Protein AF-A0A9W4WQG2-F1 (afdb_monomer)

Organism: NCBI:txid1117311

Radius of gyration: 18.36 Å; Cα contacts (8 Å, |Δi|>4): 289; chains: 1; bounding box: 48×36×51 Å

Structure (mmCIF, N/CA/C/O backbone):
data_AF-A0A9W4WQG2-F1
#
_entry.id   AF-A0A9W4WQG2-F1
#
loop_
_atom_site.group_PDB
_atom_site.id
_atom_site.type_symbol
_atom_site.label_atom_id
_atom_site.label_alt_id
_atom_site.label_comp_id
_atom_site.label_asym_id
_atom_site.label_entity_id
_atom_site.label_seq_id
_atom_site.pdbx_PDB_ins_code
_atom_site.Cartn_x
_atom_site.Cartn_y
_atom_site.Cartn_z
_atom_site.occupancy
_atom_site.B_iso_or_equiv
_atom_site.auth_seq_id
_atom_site.auth_comp_id
_atom_site.auth_asym_id
_atom_site.auth_atom_id
_atom_site.pdbx_PDB_model_num
ATOM 1 N N . MET A 1 1 ? -24.213 2.620 -3.023 1.00 49.69 1 MET A N 1
ATOM 2 C CA . MET A 1 1 ? -23.071 1.678 -3.024 1.00 49.69 1 MET A CA 1
ATOM 3 C C . MET A 1 1 ? -22.658 1.222 -1.622 1.00 49.69 1 MET A C 1
ATOM 5 O O . MET A 1 1 ? -22.306 0.060 -1.512 1.00 49.69 1 MET A O 1
ATOM 9 N N . ALA A 1 2 ? -22.778 2.039 -0.561 1.00 60.97 2 ALA A N 1
ATOM 10 C CA . ALA A 1 2 ? -22.406 1.649 0.814 1.00 60.97 2 ALA A CA 1
ATOM 11 C C . ALA A 1 2 ? -23.090 0.361 1.341 1.00 60.97 2 ALA A C 1
ATOM 13 O O . ALA A 1 2 ? -22.424 -0.505 1.888 1.00 60.97 2 ALA A O 1
ATOM 14 N N . ASN A 1 3 ? -24.384 0.159 1.057 1.00 73.31 3 ASN A N 1
ATOM 15 C CA . ASN A 1 3 ? -25.159 -0.945 1.647 1.00 73.31 3 ASN A CA 1
ATOM 16 C C . ASN A 1 3 ? -24.620 -2.361 1.324 1.00 73.31 3 ASN A C 1
ATOM 18 O O . ASN A 1 3 ? -24.571 -3.221 2.197 1.00 73.31 3 ASN A O 1
ATOM 22 N N . LEU A 1 4 ? -24.167 -2.618 0.088 1.00 82.00 4 LEU A N 1
ATOM 23 C CA . LEU A 1 4 ? -23.617 -3.935 -0.279 1.00 82.00 4 LEU A CA 1
ATOM 24 C C . LEU A 1 4 ? -22.239 -4.186 0.343 1.00 82.00 4 LEU A C 1
ATOM 26 O O . LEU A 1 4 ? -21.927 -5.322 0.700 1.00 82.00 4 LEU A O 1
ATOM 30 N N . TYR A 1 5 ? -21.427 -3.136 0.479 1.00 80.19 5 TYR A N 1
ATOM 31 C CA . TYR A 1 5 ? -20.120 -3.224 1.122 1.00 80.19 5 TYR A CA 1
ATOM 32 C C . TYR A 1 5 ? -20.277 -3.524 2.616 1.00 80.19 5 TYR A C 1
ATOM 34 O O . TYR A 1 5 ? -19.728 -4.515 3.096 1.00 80.19 5 TYR A O 1
ATOM 42 N N . ASP A 1 6 ? -21.121 -2.758 3.310 1.00 82.31 6 ASP A N 1
ATOM 43 C CA . ASP A 1 6 ? -21.396 -2.950 4.737 1.00 82.31 6 ASP A CA 1
ATOM 44 C C . ASP A 1 6 ? -21.995 -4.340 5.002 1.00 82.31 6 ASP A C 1
ATOM 46 O O . ASP A 1 6 ? -21.509 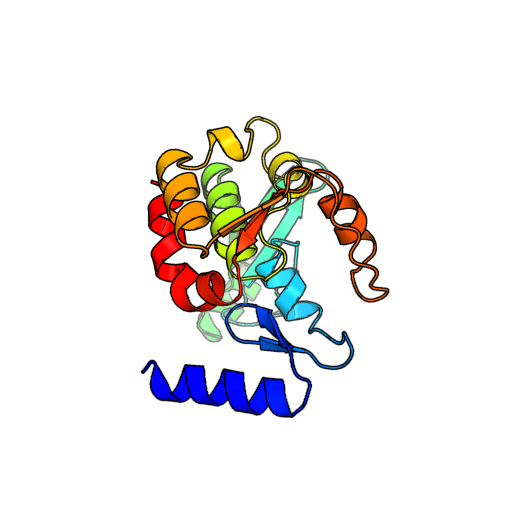-5.079 5.859 1.00 82.31 6 ASP A O 1
ATOM 50 N N . THR A 1 7 ? -22.955 -4.767 4.171 1.00 84.94 7 THR A N 1
ATOM 51 C CA . THR A 1 7 ? -23.529 -6.122 4.233 1.00 84.94 7 THR A CA 1
ATOM 52 C C . THR A 1 7 ? -22.456 -7.202 4.045 1.00 84.94 7 THR A C 1
ATOM 54 O O . THR A 1 7 ? -22.455 -8.217 4.744 1.00 84.94 7 THR A O 1
ATOM 57 N N . THR A 1 8 ? -21.511 -6.999 3.122 1.00 85.25 8 THR A N 1
ATOM 58 C CA . THR A 1 8 ? -20.410 -7.947 2.897 1.00 85.25 8 THR A CA 1
ATOM 59 C C . THR A 1 8 ? -19.508 -8.038 4.123 1.00 85.25 8 THR A C 1
ATOM 61 O O . THR A 1 8 ? -19.165 -9.149 4.539 1.00 85.25 8 THR A O 1
ATOM 64 N N . LEU A 1 9 ? -19.155 -6.904 4.738 1.00 85.12 9 LEU A N 1
ATOM 65 C CA . LEU A 1 9 ? -18.354 -6.871 5.964 1.00 85.12 9 LEU A CA 1
ATOM 66 C C . LEU A 1 9 ? -19.048 -7.615 7.111 1.00 85.12 9 LEU A C 1
ATOM 68 O O . LEU A 1 9 ? -18.416 -8.425 7.791 1.00 85.12 9 LEU A O 1
ATOM 72 N N . GLU A 1 10 ? -20.347 -7.392 7.305 1.00 85.94 10 GLU A N 1
ATOM 73 C CA . GLU A 1 10 ? -21.120 -8.062 8.353 1.00 85.94 10 GLU A CA 1
ATOM 74 C C . GLU A 1 10 ? -21.198 -9.578 8.144 1.00 85.94 10 GLU A C 1
ATOM 76 O O . GLU A 1 10 ? -20.909 -10.354 9.063 1.00 85.94 10 GLU A O 1
ATOM 81 N N . ILE A 1 11 ? -21.545 -10.017 6.929 1.00 88.19 11 ILE A N 1
ATOM 82 C CA . ILE A 1 11 ? -21.675 -11.440 6.600 1.00 88.19 11 ILE A CA 1
ATOM 83 C C . ILE A 1 11 ? -20.324 -12.137 6.753 1.00 88.19 11 ILE A C 1
ATOM 85 O O . ILE A 1 11 ? -20.221 -13.140 7.458 1.00 88.19 11 ILE A O 1
ATOM 89 N N . THR A 1 12 ? -19.270 -11.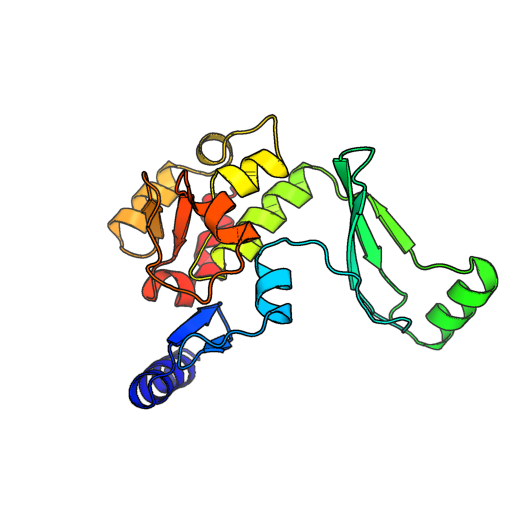609 6.131 1.00 87.44 12 THR A N 1
ATOM 90 C CA . THR A 1 12 ? -17.935 -12.223 6.179 1.00 87.44 12 THR A CA 1
ATOM 91 C C . THR A 1 12 ? -17.425 -12.330 7.616 1.00 87.44 12 THR A C 1
ATOM 93 O O . THR A 1 12 ? -16.990 -13.412 8.026 1.00 87.44 12 THR A O 1
ATOM 96 N N . LYS A 1 13 ? -17.595 -11.278 8.426 1.00 86.81 13 LYS A N 1
ATOM 97 C CA . LYS A 1 13 ? -17.241 -11.282 9.851 1.00 86.81 13 LYS A CA 1
ATOM 98 C C . LYS A 1 13 ? -18.004 -12.343 10.641 1.00 86.81 13 LYS A C 1
ATOM 100 O O . LYS A 1 13 ? -17.391 -13.052 11.440 1.00 86.81 13 LYS A O 1
ATOM 105 N N . LYS A 1 14 ? -19.303 -12.531 10.374 1.00 89.38 14 LYS A N 1
ATOM 106 C CA . LYS A 1 14 ? -20.118 -13.597 10.989 1.00 89.38 14 LYS A CA 1
ATOM 107 C C . LYS A 1 14 ? -19.576 -15.001 10.696 1.00 89.38 14 LYS A C 1
ATOM 109 O O . LYS A 1 14 ? -19.675 -15.881 11.546 1.00 89.38 14 LYS A O 1
ATOM 114 N N . TYR A 1 15 ? -18.973 -15.207 9.527 1.00 89.44 15 TYR A N 1
ATOM 115 C CA . TYR A 1 15 ? -18.345 -16.477 9.137 1.00 89.44 15 TYR A CA 1
ATOM 116 C C . TYR A 1 15 ? -16.854 -16.582 9.520 1.00 89.44 15 TYR A C 1
ATOM 118 O O . TYR A 1 15 ? -16.164 -17.504 9.072 1.00 89.44 15 TYR A O 1
ATOM 126 N N . GLY A 1 16 ? -16.352 -15.664 10.355 1.00 85.81 16 GLY A N 1
ATOM 127 C CA . GLY A 1 16 ? -14.975 -15.667 10.857 1.00 85.81 16 GLY A CA 1
ATOM 128 C C . GLY A 1 16 ? -13.943 -15.129 9.866 1.00 85.81 16 GLY A C 1
ATOM 129 O O . GLY A 1 16 ? -12.744 -15.332 10.063 1.00 85.81 16 GLY A O 1
ATOM 130 N N . PHE A 1 17 ? -14.384 -14.467 8.797 1.00 85.12 17 PHE A N 1
ATOM 131 C CA . PHE A 1 17 ? -13.489 -13.800 7.865 1.00 85.12 17 PHE A CA 1
ATOM 132 C C . PHE A 1 17 ? -13.172 -12.380 8.340 1.00 85.12 17 PHE A C 1
ATOM 134 O O . PHE A 1 17 ? -14.035 -11.653 8.825 1.00 85.12 17 PHE A O 1
ATOM 141 N N . GLN A 1 18 ? -11.923 -11.970 8.175 1.00 83.00 18 GLN A N 1
ATOM 142 C CA . GLN A 1 18 ? -11.435 -10.640 8.507 1.00 83.00 18 GLN A CA 1
ATOM 143 C C . GLN A 1 18 ? -10.870 -9.989 7.252 1.00 83.00 18 GLN A C 1
ATOM 145 O O . GLN A 1 18 ? -10.005 -10.561 6.591 1.00 83.00 18 GLN A O 1
ATOM 150 N N . GLN A 1 19 ? -11.326 -8.780 6.941 1.00 83.38 19 GLN A N 1
ATOM 151 C CA . GLN A 1 19 ? -10.737 -7.976 5.875 1.00 83.38 19 GLN A CA 1
ATOM 152 C C . GLN A 1 19 ? -9.272 -7.685 6.223 1.00 83.38 19 GLN A C 1
ATOM 154 O O . GLN A 1 19 ? -9.009 -7.265 7.350 1.00 83.38 19 GLN A O 1
ATOM 159 N N . TYR A 1 20 ? -8.328 -7.928 5.315 1.00 81.50 20 TYR A N 1
ATOM 160 C CA . TYR A 1 20 ? -6.906 -7.592 5.522 1.00 81.50 20 TYR A CA 1
ATOM 161 C C . TYR A 1 20 ? -6.410 -6.500 4.563 1.00 81.50 20 TYR A C 1
ATOM 163 O O . TYR A 1 20 ? -5.379 -5.875 4.819 1.00 81.50 20 TYR A O 1
ATOM 171 N N . GLU A 1 21 ? -7.165 -6.238 3.498 1.00 82.69 21 GLU A N 1
ATOM 172 C CA . GLU A 1 21 ?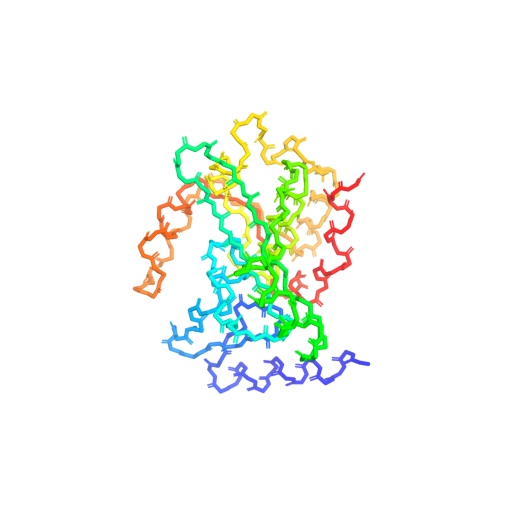 -6.967 -5.167 2.520 1.00 82.69 21 GLU A CA 1
ATOM 173 C C . GLU A 1 21 ? -8.318 -4.733 1.934 1.00 82.69 21 GLU A C 1
ATOM 175 O O . GLU A 1 21 ? -9.326 -5.401 2.168 1.00 82.69 21 GLU A O 1
ATOM 180 N N . VAL A 1 22 ? -8.345 -3.608 1.215 1.00 80.44 22 VAL A N 1
ATOM 181 C CA . VAL A 1 22 ? -9.555 -2.925 0.713 1.00 80.44 22 VAL A CA 1
ATOM 182 C C . VAL A 1 22 ? -10.629 -3.845 0.096 1.00 80.44 22 VAL A C 1
ATOM 184 O O . VAL A 1 22 ? -11.819 -3.599 0.261 1.00 80.44 22 VAL A O 1
ATOM 187 N N . SER A 1 23 ? -10.238 -4.940 -0.549 1.00 81.38 23 SER A N 1
ATOM 188 C CA . SER A 1 23 ? -11.096 -5.841 -1.327 1.00 81.38 23 SER A CA 1
ATOM 189 C C . SER A 1 23 ? -11.043 -7.318 -0.918 1.00 81.38 23 SER A C 1
ATOM 191 O O . SER A 1 23 ? -11.871 -8.093 -1.397 1.00 81.38 23 SER A O 1
ATOM 193 N N . ASN A 1 24 ? -10.119 -7.736 -0.040 1.00 83.81 24 ASN A N 1
ATOM 194 C CA . ASN A 1 24 ? -9.960 -9.151 0.322 1.00 83.81 24 ASN A CA 1
ATOM 195 C C . ASN A 1 24 ? -10.041 -9.445 1.817 1.00 83.81 24 ASN A C 1
ATOM 197 O O . ASN A 1 24 ? -9.668 -8.662 2.697 1.00 83.81 24 ASN A O 1
ATOM 201 N N . PHE A 1 25 ? -10.486 -10.672 2.072 1.00 84.75 25 PHE A N 1
ATOM 202 C CA . PHE A 1 25 ? -10.748 -11.219 3.387 1.00 84.75 25 PHE A CA 1
ATOM 203 C C . PHE A 1 25 ? -9.926 -12.484 3.605 1.00 84.75 25 PHE A C 1
ATOM 205 O O . PHE A 1 25 ? -9.694 -13.265 2.685 1.00 84.75 25 PHE A O 1
ATOM 212 N N . GLN A 1 26 ? -9.510 -12.701 4.843 1.00 81.38 26 GLN A N 1
ATOM 213 C CA . GLN A 1 26 ? -8.823 -13.906 5.282 1.00 81.38 26 GLN A CA 1
ATOM 214 C C . GLN A 1 26 ? -9.650 -14.642 6.331 1.00 81.38 26 GLN A C 1
ATOM 216 O O . GLN A 1 26 ? -10.444 -14.029 7.037 1.00 81.38 2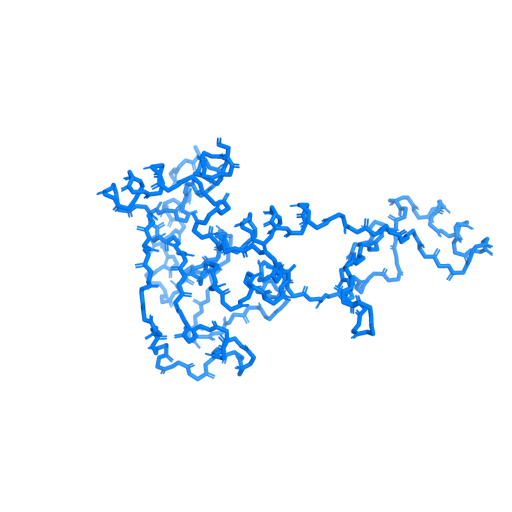6 GLN A O 1
ATOM 221 N N . ARG A 1 27 ? -9.415 -15.940 6.501 1.00 83.25 27 ARG A N 1
ATOM 222 C CA . ARG A 1 27 ? -9.921 -16.721 7.638 1.00 83.25 27 ARG A CA 1
ATOM 223 C C . ARG A 1 27 ? -8.800 -17.597 8.165 1.00 83.25 27 ARG A C 1
ATOM 225 O O . ARG A 1 27 ? -8.039 -18.142 7.366 1.00 83.25 27 ARG A O 1
ATOM 232 N N . ASN A 1 28 ? -8.718 -17.755 9.485 1.00 79.94 28 ASN A N 1
ATOM 233 C CA . ASN A 1 28 ? -7.659 -18.524 10.148 1.00 79.94 28 ASN A CA 1
ATOM 234 C C . ASN A 1 28 ? -6.264 -18.086 9.687 1.00 79.94 28 ASN A C 1
ATOM 236 O O . ASN A 1 28 ? -5.420 -18.927 9.391 1.00 79.94 28 ASN A O 1
ATOM 240 N N . GLU A 1 29 ? -6.072 -16.773 9.538 1.00 71.06 29 GLU A N 1
ATOM 241 C CA . GLU A 1 29 ? -4.761 -16.192 9.240 1.00 71.06 29 GLU A CA 1
ATOM 242 C C . GLU A 1 29 ? -4.179 -16.560 7.857 1.00 71.06 29 GLU A C 1
ATOM 244 O O . GLU A 1 29 ? -2.988 -16.405 7.586 1.00 71.06 29 GLU A O 1
ATOM 249 N N . LYS A 1 30 ? -5.033 -17.043 6.944 1.00 75.44 30 LYS A N 1
ATOM 250 C CA . LYS A 1 30 ? -4.666 -17.394 5.566 1.00 75.44 30 LYS A CA 1
ATOM 251 C C . LYS A 1 30 ? -4.985 -16.245 4.612 1.00 75.44 30 LYS A C 1
ATOM 253 O O . LYS A 1 30 ? -6.130 -16.090 4.191 1.00 75.44 30 LYS A O 1
ATOM 258 N N . TYR A 1 31 ? -3.966 -15.477 4.241 1.00 75.19 31 TYR A N 1
ATOM 259 C CA . TYR A 1 31 ? -4.041 -14.409 3.239 1.00 75.19 31 TYR A CA 1
ATOM 260 C C . TYR A 1 31 ? -3.424 -14.841 1.901 1.00 75.19 31 TYR A C 1
ATOM 262 O O . TYR A 1 31 ? -2.572 -15.732 1.834 1.00 75.19 31 TYR A O 1
ATOM 270 N N . SER A 1 32 ? -3.826 -14.175 0.816 1.00 79.56 32 SER A N 1
ATOM 271 C CA . SER A 1 32 ? -3.171 -14.342 -0.483 1.00 79.56 32 SER A CA 1
ATOM 272 C C . SER A 1 32 ? -1.796 -13.676 -0.451 1.00 79.56 32 SER A C 1
ATOM 274 O O . SER A 1 32 ? -1.700 -12.450 -0.380 1.00 79.56 32 SER A O 1
ATOM 276 N N . ARG A 1 33 ? -0.724 -14.477 -0.535 1.00 72.44 33 ARG A N 1
ATOM 277 C CA . ARG A 1 33 ? 0.661 -13.972 -0.617 1.00 72.44 33 ARG A CA 1
ATOM 278 C C . ARG A 1 33 ? 0.858 -13.034 -1.807 1.00 72.44 33 ARG A C 1
ATOM 280 O O . ARG A 1 33 ? 1.571 -12.046 -1.682 1.00 72.44 33 ARG A O 1
ATOM 287 N N . HIS A 1 34 ? 0.201 -13.323 -2.931 1.00 71.38 34 HIS A N 1
ATOM 288 C CA . HIS A 1 34 ? 0.273 -12.499 -4.134 1.00 71.38 34 HIS A CA 1
ATOM 289 C C . HIS A 1 34 ? -0.357 -11.119 -3.909 1.00 71.38 34 HIS A C 1
ATOM 291 O O . HIS A 1 34 ? 0.328 -10.108 -4.050 1.00 71.38 34 HIS A O 1
ATOM 297 N N . ASN A 1 35 ? -1.621 -11.073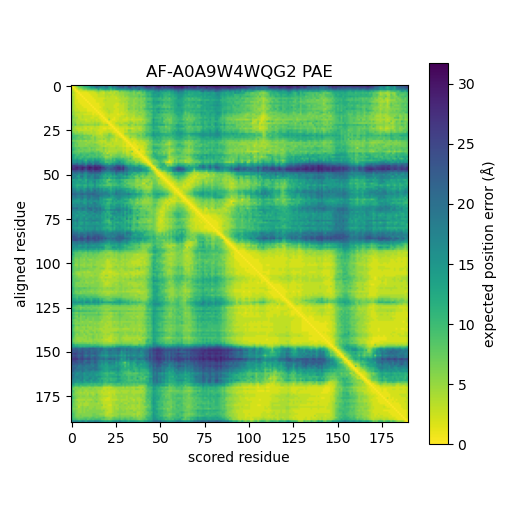 -3.469 1.00 73.31 35 ASN A N 1
ATOM 298 C CA . ASN A 1 35 ? -2.332 -9.805 -3.252 1.00 73.31 35 ASN A CA 1
ATOM 299 C C . ASN A 1 35 ? -1.628 -8.985 -2.171 1.00 73.31 35 ASN A C 1
ATOM 301 O O . ASN A 1 35 ? -1.445 -7.779 -2.301 1.00 73.31 35 ASN A O 1
ATOM 305 N N . TYR A 1 36 ? -1.183 -9.658 -1.113 1.00 72.12 36 TYR A N 1
ATOM 306 C CA . TYR A 1 36 ? -0.466 -9.005 -0.036 1.00 72.12 36 TYR A CA 1
ATOM 307 C C . TYR A 1 36 ? 0.886 -8.437 -0.494 1.00 72.12 36 TYR A C 1
ATOM 309 O O . TYR A 1 36 ? 1.204 -7.298 -0.159 1.00 72.12 36 TYR A O 1
ATOM 317 N N . GLY A 1 37 ? 1.665 -9.183 -1.285 1.00 70.94 37 GLY A N 1
ATOM 318 C CA . GLY A 1 37 ? 2.928 -8.704 -1.855 1.00 70.94 37 GLY A CA 1
ATOM 319 C C . GLY A 1 37 ? 2.736 -7.510 -2.794 1.00 70.94 37 GLY A C 1
ATOM 320 O O . GLY A 1 37 ? 3.475 -6.527 -2.693 1.00 70.94 37 GLY A O 1
ATOM 321 N N . TYR A 1 38 ? 1.696 -7.558 -3.633 1.00 71.56 38 TYR A N 1
ATOM 322 C CA . TYR A 1 38 ? 1.309 -6.463 -4.524 1.00 71.56 38 TYR A CA 1
ATOM 323 C C . TYR A 1 38 ? 1.052 -5.169 -3.736 1.00 71.56 38 TYR A C 1
ATOM 325 O O . TYR A 1 38 ? 1.762 -4.173 -3.933 1.00 71.56 38 TYR A O 1
ATOM 333 N N . TRP A 1 39 ? 0.118 -5.213 -2.775 1.00 71.50 39 TRP A N 1
ATOM 334 C CA . TRP A 1 39 ? -0.255 -4.056 -1.953 1.00 71.50 39 TRP A CA 1
ATOM 335 C C . TRP A 1 39 ? 0.852 -3.601 -0.995 1.00 71.50 39 TRP A C 1
ATOM 337 O O . TRP A 1 39 ? 0.967 -2.418 -0.689 1.00 71.50 39 TRP A O 1
ATOM 347 N N . SER A 1 40 ? 1.714 -4.511 -0.540 1.00 65.94 40 SER A N 1
ATOM 348 C CA . SER A 1 40 ? 2.806 -4.172 0.384 1.00 65.94 40 SER A CA 1
ATOM 349 C C . SER A 1 40 ? 3.969 -3.447 -0.276 1.00 65.94 40 SER A C 1
ATOM 351 O O . SER A 1 40 ? 4.903 -3.044 0.415 1.00 65.94 40 SER A O 1
ATOM 353 N N . GLY A 1 41 ? 3.947 -3.275 -1.595 1.00 65.94 41 GLY A N 1
ATOM 354 C CA . GLY A 1 41 ? 5.051 -2.613 -2.262 1.00 65.94 41 GLY A CA 1
ATOM 355 C C . GLY A 1 41 ? 6.233 -3.542 -2.552 1.00 65.94 41 GLY A C 1
ATOM 356 O O . GLY A 1 41 ? 7.286 -3.024 -2.911 1.00 65.94 41 GLY A O 1
ATOM 357 N N . LEU A 1 42 ? 6.094 -4.871 -2.427 1.00 68.19 42 LEU A N 1
ATOM 358 C CA . LEU A 1 42 ? 7.179 -5.817 -2.713 1.00 68.19 42 LEU A CA 1
ATOM 359 C C . LEU A 1 42 ? 7.464 -5.945 -4.206 1.00 68.19 42 LEU A C 1
ATOM 361 O O . LEU A 1 42 ? 6.608 -5.679 -5.052 1.00 68.19 42 LEU A O 1
ATOM 365 N N . ASP A 1 43 ? 8.673 -6.375 -4.532 1.00 65.62 43 ASP A N 1
ATOM 366 C CA . ASP A 1 43 ? 8.978 -6.752 -5.899 1.00 65.62 43 ASP A CA 1
ATOM 367 C C . ASP A 1 43 ? 8.155 -7.971 -6.287 1.00 65.62 43 ASP A C 1
ATOM 369 O O . ASP A 1 43 ? 8.034 -8.947 -5.545 1.00 65.62 43 ASP A O 1
ATOM 373 N N . TYR A 1 44 ? 7.567 -7.887 -7.464 1.00 65.25 44 TYR A N 1
ATOM 374 C CA . TYR A 1 44 ? 6.918 -9.009 -8.091 1.00 65.25 44 TYR A CA 1
ATOM 375 C C . TYR A 1 44 ? 7.293 -8.964 -9.557 1.00 65.25 44 TYR A C 1
ATOM 377 O O . TYR A 1 44 ? 7.127 -7.960 -10.255 1.00 65.25 44 TYR A O 1
ATOM 385 N N . LEU A 1 45 ? 7.797 -10.091 -10.035 1.00 55.12 45 LEU A N 1
ATOM 386 C CA . LEU A 1 45 ? 7.796 -10.342 -11.456 1.00 55.12 45 LEU A CA 1
ATOM 387 C C . LEU A 1 45 ? 6.322 -10.331 -11.849 1.00 55.12 45 LEU A C 1
ATOM 389 O O . LEU A 1 45 ? 5.536 -11.122 -11.331 1.00 55.12 45 LEU A O 1
ATOM 393 N N . GLY A 1 46 ? 5.924 -9.402 -12.711 1.00 53.03 46 GLY A N 1
ATOM 394 C CA . GLY A 1 46 ? 4.696 -9.579 -13.462 1.00 53.03 46 GLY A CA 1
ATOM 395 C C . GLY A 1 46 ? 4.873 -10.859 -14.252 1.00 53.03 46 GLY A C 1
ATOM 396 O O . GLY A 1 46 ? 5.489 -10.826 -15.313 1.00 53.03 46 GLY A O 1
ATOM 397 N N . ILE A 1 47 ? 4.429 -11.998 -13.713 1.00 35.44 47 ILE A N 1
ATOM 398 C CA . ILE A 1 47 ? 4.465 -13.296 -14.396 1.00 35.44 47 ILE A CA 1
ATOM 399 C C . ILE A 1 47 ? 3.334 -13.291 -15.426 1.00 35.44 47 ILE A C 1
ATOM 401 O O . ILE A 1 47 ? 2.378 -14.053 -15.372 1.00 35.44 47 ILE A O 1
ATOM 405 N N . GLY A 1 48 ? 3.426 -12.354 -16.355 1.00 47.06 48 GLY A N 1
ATOM 406 C CA . GLY A 1 48 ? 2.810 -12.437 -17.651 1.00 47.06 48 GLY A CA 1
ATOM 407 C C . GLY A 1 48 ? 3.948 -12.275 -18.637 1.00 47.06 48 GLY A C 1
ATOM 408 O O . GLY A 1 48 ? 4.346 -11.165 -18.981 1.00 47.06 48 GLY A O 1
ATOM 409 N N . ILE A 1 49 ? 4.478 -13.399 -19.107 1.00 56.44 49 ILE A N 1
ATOM 410 C CA . ILE A 1 49 ? 5.102 -13.466 -20.428 1.00 56.44 49 ILE A CA 1
ATOM 411 C C . ILE A 1 49 ? 3.933 -13.332 -21.420 1.00 56.44 49 ILE A C 1
ATOM 413 O O . ILE A 1 49 ? 3.514 -14.303 -22.037 1.00 56.44 49 ILE A O 1
ATOM 417 N N . GLY A 1 50 ? 3.281 -12.167 -21.428 1.00 59.34 50 GLY A N 1
ATOM 418 C CA . GLY A 1 50 ? 2.011 -11.968 -22.104 1.00 59.34 50 GLY A CA 1
ATOM 419 C C . GLY A 1 50 ? 1.573 -10.502 -22.149 1.00 59.34 50 GLY A C 1
ATOM 420 O O . GLY A 1 50 ? 2.077 -9.668 -21.385 1.00 59.34 50 GLY A O 1
ATOM 421 N N . PRO A 1 51 ? 0.639 -10.186 -23.053 1.00 65.50 51 PRO A N 1
ATOM 422 C CA . PRO A 1 51 ? 0.184 -8.827 -23.302 1.00 65.50 51 PRO A CA 1
ATOM 423 C C . PRO A 1 51 ? -0.479 -8.206 -22.062 1.00 65.50 51 PRO A C 1
ATOM 425 O O . PRO A 1 51 ? -1.230 -8.860 -21.340 1.00 65.50 51 PRO A O 1
ATOM 428 N N . GLY A 1 52 ? -0.168 -6.935 -21.795 1.00 67.00 52 GLY A N 1
ATOM 429 C CA . GLY A 1 52 ? -0.700 -6.150 -20.674 1.00 67.00 52 GLY A CA 1
ATOM 430 C C . GLY A 1 52 ? -0.103 -6.465 -19.296 1.00 67.00 52 GLY A C 1
ATOM 431 O O . GLY A 1 52 ? -0.514 -5.867 -18.298 1.00 67.00 52 GLY A O 1
ATOM 432 N N . ALA A 1 53 ? 0.868 -7.378 -19.205 1.00 70.69 53 ALA A N 1
ATOM 433 C CA . ALA A 1 53 ? 1.514 -7.707 -17.942 1.00 70.69 53 ALA A CA 1
ATOM 434 C C . ALA A 1 53 ? 2.300 -6.523 -17.361 1.00 70.69 53 ALA A C 1
ATOM 436 O O . ALA A 1 53 ? 3.012 -5.812 -18.073 1.00 70.69 53 ALA A O 1
ATOM 437 N N . HIS A 1 54 ? 2.186 -6.359 -16.044 1.00 73.25 54 HIS A N 1
ATOM 438 C CA . HIS A 1 54 ? 2.903 -5.352 -15.273 1.00 73.25 54 HIS A CA 1
ATOM 439 C C . HIS A 1 54 ? 3.721 -6.026 -14.184 1.00 73.25 54 HIS A C 1
ATOM 441 O O . HIS A 1 54 ? 3.228 -6.935 -13.518 1.00 73.25 54 HIS A O 1
ATOM 447 N N . GLY A 1 55 ? 4.953 -5.575 -13.993 1.00 70.31 55 GLY A N 1
ATOM 448 C CA . GLY A 1 55 ? 5.827 -6.044 -12.929 1.00 70.31 55 GLY A CA 1
ATOM 449 C C . GLY A 1 55 ? 6.557 -4.903 -12.244 1.00 70.31 55 GLY A C 1
ATOM 450 O O . GLY A 1 55 ? 6.603 -3.771 -12.733 1.00 70.31 55 GLY A O 1
ATOM 451 N N . ARG A 1 56 ? 7.142 -5.222 -11.094 1.00 75.75 56 ARG A N 1
ATOM 452 C CA . ARG A 1 56 ? 7.968 -4.307 -10.315 1.00 75.75 56 ARG A CA 1
ATOM 453 C C . ARG A 1 56 ? 9.197 -5.033 -9.805 1.00 75.75 56 ARG A C 1
ATOM 455 O O . ARG A 1 56 ? 9.072 -6.025 -9.088 1.00 75.75 56 ARG A O 1
ATOM 462 N N . LEU A 1 57 ? 10.365 -4.515 -10.154 1.00 75.06 57 LEU A N 1
ATOM 463 C CA . LEU A 1 57 ? 11.651 -5.098 -9.794 1.00 75.06 57 LEU A CA 1
ATOM 464 C C . LEU A 1 57 ? 12.546 -4.032 -9.187 1.00 75.06 57 LEU A C 1
ATOM 466 O O . LEU A 1 57 ? 12.654 -2.934 -9.725 1.00 75.06 57 LEU A O 1
ATOM 470 N N . THR A 1 58 ? 13.196 -4.354 -8.078 1.00 73.38 58 THR A N 1
ATOM 471 C CA . THR A 1 58 ? 14.266 -3.542 -7.514 1.00 73.38 58 THR A CA 1
ATOM 472 C C . THR A 1 58 ? 15.585 -4.180 -7.913 1.00 73.38 58 THR A C 1
ATOM 474 O O . THR A 1 58 ? 15.848 -5.343 -7.608 1.00 73.38 58 THR A O 1
ATOM 477 N N . ASP A 1 59 ? 16.426 -3.420 -8.603 1.00 72.88 59 ASP A N 1
ATOM 478 C CA . ASP A 1 59 ? 17.799 -3.833 -8.843 1.00 72.88 59 ASP A CA 1
ATOM 479 C C . ASP A 1 59 ? 18.573 -3.703 -7.526 1.00 72.88 59 ASP A C 1
ATOM 481 O O . ASP A 1 59 ? 18.782 -2.604 -7.010 1.00 72.88 59 ASP A O 1
ATOM 485 N N . SER A 1 60 ? 18.985 -4.838 -6.965 1.00 67.81 60 SER A N 1
ATOM 486 C CA . SER A 1 60 ? 19.682 -4.900 -5.679 1.00 67.81 60 SER A CA 1
ATOM 487 C C . SER A 1 60 ? 21.100 -4.323 -5.709 1.00 67.81 60 SER A C 1
ATOM 489 O O . SER A 1 60 ? 21.643 -4.029 -4.645 1.00 67.81 60 SER A O 1
ATOM 491 N N . LYS A 1 61 ? 21.706 -4.134 -6.890 1.00 66.44 61 LYS A N 1
ATOM 492 C CA . LYS A 1 61 ? 23.057 -3.567 -7.040 1.00 66.44 61 LYS A CA 1
ATOM 493 C C . LYS A 1 61 ? 23.047 -2.044 -7.005 1.00 66.44 61 LYS A C 1
ATOM 495 O O . LYS A 1 61 ? 23.952 -1.449 -6.431 1.00 66.44 61 LYS A O 1
ATOM 500 N N . ILE A 1 62 ? 22.039 -1.427 -7.621 1.00 67.50 62 ILE A N 1
ATOM 501 C CA . ILE A 1 62 ? 21.910 0.040 -7.713 1.00 67.50 62 ILE A CA 1
ATOM 502 C C . ILE A 1 62 ? 20.809 0.608 -6.806 1.00 67.50 62 ILE A C 1
ATOM 504 O O . ILE A 1 62 ? 20.696 1.823 -6.668 1.00 67.50 62 ILE A O 1
ATOM 508 N N . GLY A 1 63 ? 19.994 -0.248 -6.183 1.00 65.25 63 GLY A N 1
ATOM 509 C CA . GLY A 1 63 ? 18.903 0.141 -5.284 1.00 65.25 63 GLY A CA 1
ATOM 510 C C . GLY A 1 63 ? 17.727 0.833 -5.980 1.00 65.25 63 GLY A C 1
ATOM 511 O O . GLY A 1 63 ? 16.908 1.463 -5.313 1.00 65.25 63 GLY A O 1
ATOM 512 N N . MET A 1 64 ? 17.643 0.753 -7.312 1.00 69.81 64 MET A N 1
ATOM 513 C CA . MET A 1 64 ? 16.621 1.432 -8.111 1.00 69.81 64 MET A CA 1
ATOM 514 C C . MET A 1 64 ? 15.452 0.513 -8.436 1.00 69.81 64 MET A C 1
ATOM 516 O O . MET A 1 64 ? 15.630 -0.683 -8.660 1.00 69.81 64 MET A O 1
ATOM 520 N N . ARG A 1 65 ? 14.249 1.092 -8.491 1.00 76.94 65 ARG A N 1
ATOM 521 C CA . ARG A 1 65 ? 13.022 0.371 -8.833 1.00 76.94 65 ARG A CA 1
ATOM 522 C C . ARG A 1 65 ? 12.641 0.605 -10.285 1.00 76.94 65 ARG A C 1
ATOM 524 O O . ARG A 1 65 ? 12.624 1.738 -10.761 1.00 76.94 65 ARG A O 1
ATOM 531 N N . PHE A 1 66 ? 12.262 -0.477 -10.942 1.00 72.62 66 PHE A N 1
ATOM 532 C CA . PHE A 1 66 ? 11.820 -0.509 -12.322 1.00 72.62 66 PHE A CA 1
ATOM 533 C C . PHE A 1 66 ? 10.408 -1.068 -12.389 1.00 72.62 66 PHE A C 1
ATOM 535 O O . PHE A 1 66 ? 10.074 -2.054 -11.720 1.00 72.62 66 PHE A O 1
ATOM 542 N N . ARG A 1 67 ? 9.587 -0.440 -13.223 1.00 77.19 67 ARG A N 1
ATOM 543 C CA . ARG A 1 67 ? 8.319 -0.996 -13.667 1.00 77.19 67 ARG A CA 1
ATOM 544 C C . ARG A 1 67 ? 8.557 -1.690 -14.996 1.00 77.19 67 ARG A C 1
ATOM 546 O O . ARG A 1 67 ? 9.183 -1.128 -15.893 1.00 77.19 67 ARG A O 1
ATOM 553 N N . THR A 1 68 ? 8.041 -2.902 -15.122 1.00 71.94 68 THR A N 1
ATOM 554 C CA . THR A 1 68 ? 7.964 -3.576 -16.414 1.00 71.94 68 THR A CA 1
ATOM 555 C C . THR A 1 68 ? 6.546 -3.452 -16.935 1.00 71.94 68 THR A C 1
ATOM 557 O O . THR A 1 68 ? 5.596 -3.741 -16.208 1.00 71.94 68 THR A O 1
ATOM 560 N N . ILE A 1 69 ? 6.402 -2.983 -18.172 1.00 71.62 69 ILE A N 1
ATOM 561 C CA . ILE A 1 69 ? 5.109 -2.834 -18.845 1.00 71.62 69 ILE A CA 1
ATOM 562 C C . ILE A 1 69 ? 5.181 -3.603 -20.159 1.00 71.62 69 ILE A C 1
ATOM 564 O O . ILE A 1 69 ? 6.116 -3.451 -20.951 1.00 71.62 69 ILE A O 1
ATOM 568 N N . ARG A 1 70 ? 4.190 -4.459 -20.394 1.00 73.75 70 ARG A N 1
ATOM 569 C CA . ARG A 1 70 ? 3.997 -5.134 -21.678 1.00 73.75 70 ARG A CA 1
ATOM 570 C C . ARG A 1 70 ? 2.900 -4.439 -22.466 1.00 73.75 70 ARG A C 1
ATOM 572 O O . ARG A 1 70 ? 1.909 -3.986 -21.892 1.00 73.75 70 ARG A O 1
ATOM 579 N N . ARG A 1 71 ? 3.073 -4.380 -23.790 1.00 77.38 71 ARG A N 1
ATOM 580 C CA . ARG A 1 71 ? 2.041 -3.873 -24.704 1.00 77.38 71 ARG A CA 1
ATOM 581 C C . ARG A 1 71 ? 0.724 -4.603 -24.458 1.00 77.38 71 ARG A C 1
ATOM 583 O O . ARG A 1 71 ? 0.718 -5.806 -24.214 1.00 77.38 71 ARG A O 1
ATOM 590 N N . LEU A 1 72 ? -0.373 -3.851 -24.467 1.00 78.31 72 LEU A N 1
ATOM 591 C CA . LEU A 1 72 ? -1.695 -4.358 -24.104 1.00 78.31 72 LEU A CA 1
ATOM 592 C C . LEU A 1 72 ? -2.246 -5.342 -25.139 1.00 78.31 72 LEU A C 1
ATOM 594 O O . LEU A 1 72 ? -2.927 -6.292 -24.766 1.00 78.31 72 LEU A O 1
ATOM 598 N N . TYR A 1 73 ? -1.970 -5.109 -26.422 1.00 81.62 73 TYR A N 1
ATOM 599 C CA . TYR A 1 73 ? -2.482 -5.941 -27.502 1.00 81.62 73 TYR A CA 1
ATOM 600 C C . TYR A 1 73 ? -1.517 -7.094 -27.804 1.00 81.62 73 TYR A C 1
ATOM 602 O O . TYR A 1 73 ? -0.307 -6.863 -27.866 1.00 81.62 73 TYR A O 1
ATOM 610 N N . PRO A 1 74 ? -2.022 -8.328 -27.998 1.00 82.50 74 PRO A N 1
ATOM 611 C CA . PRO A 1 74 ? -1.185 -9.488 -28.288 1.00 82.50 74 PRO A CA 1
ATOM 612 C C . PRO A 1 74 ? -0.273 -9.300 -29.502 1.00 82.50 74 PRO A C 1
ATOM 614 O O . PRO A 1 74 ? 0.885 -9.687 -29.431 1.00 82.50 74 PRO A O 1
ATOM 617 N N . GLU A 1 75 ? -0.773 -8.693 -30.582 1.00 85.12 75 GLU A N 1
ATOM 618 C CA . GLU A 1 75 ? -0.007 -8.448 -31.813 1.00 85.12 75 GLU A CA 1
ATOM 619 C C . GLU A 1 75 ? 1.192 -7.533 -31.543 1.00 85.12 75 GLU A C 1
ATOM 621 O O . GLU A 1 75 ? 2.330 -7.939 -31.756 1.00 85.12 75 GLU A O 1
ATOM 626 N N . ASP A 1 76 ? 0.950 -6.365 -30.940 1.00 82.75 76 ASP A N 1
ATOM 627 C CA . ASP A 1 76 ? 2.004 -5.424 -30.542 1.00 82.75 76 ASP A CA 1
ATOM 628 C C . ASP A 1 76 ? 3.010 -6.046 -29.566 1.00 82.75 76 ASP A C 1
ATOM 630 O O . ASP A 1 76 ? 4.203 -5.743 -29.603 1.00 82.75 76 ASP A O 1
ATOM 634 N N . TRP A 1 77 ? 2.530 -6.888 -28.648 1.00 78.31 77 TRP A N 1
ATOM 635 C CA . TRP A 1 77 ? 3.379 -7.582 -27.686 1.00 78.31 77 TRP A CA 1
ATOM 636 C C . TRP A 1 77 ? 4.273 -8.621 -28.366 1.00 78.31 77 TRP A C 1
ATOM 638 O O . TRP A 1 77 ? 5.460 -8.681 -28.053 1.00 78.31 77 TRP A O 1
ATOM 648 N N . MET A 1 78 ? 3.732 -9.399 -29.308 1.00 79.88 78 MET A N 1
ATOM 649 C CA . MET A 1 78 ? 4.503 -10.367 -30.091 1.00 79.88 78 MET A CA 1
ATOM 650 C C . MET A 1 78 ? 5.548 -9.661 -30.956 1.00 79.88 78 MET A C 1
ATOM 652 O O . MET A 1 78 ? 6.716 -10.030 -30.880 1.00 79.88 78 MET A O 1
ATOM 656 N N . SER A 1 79 ? 5.171 -8.601 -31.679 1.00 84.31 79 SER A N 1
ATOM 657 C CA . SER A 1 79 ? 6.118 -7.812 -32.478 1.00 84.31 79 SER A CA 1
ATOM 658 C C . SER A 1 79 ? 7.221 -7.200 -31.616 1.00 84.31 79 SER A C 1
ATOM 660 O O . SER A 1 79 ? 8.395 -7.313 -31.949 1.00 84.31 79 SER A O 1
ATOM 662 N N . GLN A 1 80 ? 6.878 -6.635 -30.453 1.00 79.06 80 GLN A N 1
ATOM 663 C CA . GLN A 1 80 ? 7.875 -6.156 -29.492 1.00 79.06 80 GLN A CA 1
ATOM 664 C C . GLN A 1 80 ? 8.819 -7.281 -29.042 1.00 79.06 80 GLN A C 1
ATOM 666 O O . GLN A 1 80 ? 10.029 -7.085 -28.987 1.00 79.06 80 GLN A O 1
ATOM 671 N N . CYS A 1 81 ? 8.284 -8.459 -28.714 1.00 79.81 81 CYS A N 1
ATOM 672 C CA . CYS A 1 81 ? 9.098 -9.600 -28.312 1.00 79.81 81 CYS A CA 1
ATOM 673 C C . CYS A 1 81 ? 10.036 -10.079 -29.429 1.00 79.81 81 CYS A C 1
ATOM 675 O O . CYS A 1 81 ? 11.161 -10.467 -29.123 1.00 79.81 81 CYS A O 1
ATOM 677 N N . GLU A 1 82 ? 9.610 -10.035 -30.690 1.00 83.62 82 GLU A N 1
ATOM 678 C CA . GLU A 1 82 ? 10.456 -10.369 -31.842 1.00 83.62 82 GLU A CA 1
ATOM 679 C C . GLU A 1 82 ? 11.537 -9.307 -32.103 1.00 83.62 82 GLU A C 1
ATOM 681 O O . GLU A 1 82 ? 12.668 -9.660 -32.430 1.00 83.62 82 GLU A O 1
ATOM 686 N N . GLU A 1 83 ? 11.221 -8.022 -31.923 1.00 82.81 83 GLU A N 1
ATOM 687 C CA . GLU A 1 83 ? 12.147 -6.912 -32.182 1.00 82.81 83 GLU A CA 1
ATOM 688 C C . GLU A 1 83 ? 13.212 -6.736 -31.093 1.00 82.81 83 GLU A C 1
ATOM 690 O O . GLU A 1 83 ? 14.394 -6.573 -31.399 1.00 82.81 83 GLU A O 1
ATOM 695 N N . THR A 1 84 ? 12.811 -6.729 -29.819 1.00 77.50 84 THR A N 1
ATOM 696 C CA . THR A 1 84 ? 13.700 -6.379 -28.697 1.00 77.50 84 THR A CA 1
ATOM 697 C C . THR A 1 84 ? 14.017 -7.562 -27.788 1.00 77.50 84 THR A C 1
ATOM 699 O O . THR A 1 84 ? 14.919 -7.463 -26.960 1.00 77.50 84 THR A O 1
ATOM 702 N N . GLY A 1 85 ? 13.285 -8.677 -27.894 1.00 71.12 85 GLY A N 1
ATOM 703 C CA . GLY A 1 85 ? 13.402 -9.822 -26.981 1.00 71.12 85 GLY A CA 1
ATOM 704 C C . GLY A 1 85 ? 12.822 -9.576 -25.581 1.00 71.12 85 GLY A C 1
ATOM 705 O O . GLY A 1 85 ? 12.744 -10.499 -24.768 1.00 71.12 85 GLY A O 1
ATOM 706 N N . GLU A 1 86 ? 12.386 -8.351 -25.272 1.00 68.75 86 GLU A N 1
ATOM 707 C CA . GLU A 1 86 ? 11.999 -7.942 -23.924 1.00 68.75 86 GLU A CA 1
ATOM 708 C C . GLU A 1 86 ? 10.901 -6.865 -23.886 1.00 68.75 86 GLU A C 1
ATOM 710 O O . GLU A 1 86 ? 10.498 -6.304 -24.897 1.00 68.75 86 GLU A O 1
ATOM 715 N N . GLY A 1 87 ? 10.344 -6.622 -22.696 1.00 65.56 87 GLY A N 1
ATOM 716 C CA . GLY A 1 87 ? 9.258 -5.655 -22.499 1.00 65.56 87 GLY A CA 1
ATOM 717 C C . GLY A 1 87 ? 9.788 -4.240 -22.348 1.00 65.56 87 GLY A C 1
ATOM 718 O O . GLY A 1 87 ? 10.994 -4.034 -22.314 1.00 65.56 87 GLY A O 1
ATOM 719 N N . GLN A 1 88 ? 8.902 -3.257 -22.193 1.00 67.56 88 GLN A N 1
ATOM 720 C CA . GLN A 1 88 ? 9.349 -1.927 -21.785 1.00 67.56 88 GLN A CA 1
ATOM 721 C C . GLN A 1 88 ? 9.758 -1.941 -20.311 1.00 67.56 88 GLN A C 1
ATOM 723 O O . GLN A 1 88 ? 9.051 -2.493 -19.459 1.00 67.56 88 GLN A O 1
ATOM 728 N N . TYR A 1 89 ? 10.898 -1.311 -20.036 1.00 69.25 89 TYR A N 1
ATOM 729 C CA . TYR A 1 89 ? 11.422 -1.077 -18.698 1.00 69.25 89 TYR A CA 1
ATOM 730 C C . TYR A 1 89 ? 11.454 0.420 -18.464 1.00 69.25 89 TYR A C 1
ATOM 732 O O . TYR A 1 89 ? 12.131 1.158 -19.178 1.00 69.25 89 TYR A O 1
ATOM 740 N N . GLU A 1 90 ? 10.729 0.860 -17.449 1.00 74.50 90 GLU A N 1
ATOM 741 C CA . GLU A 1 90 ? 10.732 2.253 -17.037 1.00 74.50 90 GLU A CA 1
ATOM 742 C C . GLU A 1 90 ? 11.280 2.339 -15.624 1.00 74.50 90 GLU A C 1
ATOM 744 O O . GLU A 1 90 ? 10.807 1.670 -14.697 1.00 74.50 90 GLU A O 1
ATOM 749 N N . GLN A 1 91 ? 12.312 3.160 -15.459 1.00 76.25 91 GLN A N 1
ATOM 750 C CA . GLN A 1 91 ? 12.797 3.499 -14.137 1.00 76.25 91 GLN A CA 1
ATOM 751 C C . GLN A 1 91 ? 11.740 4.353 -13.438 1.00 76.25 91 GLN A C 1
ATOM 753 O O . GLN A 1 91 ? 11.315 5.385 -13.955 1.00 76.25 91 GLN A O 1
ATOM 758 N N . ILE A 1 92 ? 11.338 3.934 -12.243 1.00 76.94 92 ILE A N 1
ATOM 759 C CA . ILE A 1 92 ? 10.379 4.684 -11.439 1.00 76.94 92 ILE A CA 1
ATOM 760 C C . ILE A 1 92 ? 11.149 5.780 -10.701 1.00 76.94 92 ILE A C 1
ATOM 762 O O . ILE A 1 92 ? 12.157 5.508 -10.039 1.00 76.94 92 ILE A O 1
ATOM 766 N N . ASN A 1 93 ? 10.681 7.025 -10.797 1.00 81.62 93 ASN A N 1
ATOM 767 C CA . ASN A 1 93 ? 11.250 8.113 -10.014 1.00 81.62 93 ASN A CA 1
ATOM 768 C C . ASN A 1 93 ? 11.032 7.853 -8.513 1.00 81.62 93 ASN A C 1
ATOM 770 O O . ASN A 1 93 ? 10.011 7.308 -8.094 1.00 81.62 93 ASN A O 1
ATOM 774 N N . LEU A 1 94 ? 11.974 8.285 -7.677 1.00 79.44 94 LEU A N 1
ATOM 775 C CA . LEU A 1 94 ? 11.901 8.129 -6.227 1.00 79.44 94 LEU A CA 1
ATOM 776 C C . LEU A 1 94 ? 10.633 8.745 -5.624 1.00 79.44 94 LEU A C 1
ATOM 778 O O . LEU A 1 94 ? 10.119 8.209 -4.646 1.00 79.44 94 LEU A O 1
ATOM 782 N N . ASP A 1 95 ? 10.123 9.850 -6.172 1.00 82.88 95 ASP A N 1
ATOM 783 C CA . ASP A 1 95 ? 8.871 10.440 -5.681 1.00 82.88 95 ASP A CA 1
ATOM 784 C C . ASP A 1 95 ? 7.656 9.540 -5.957 1.00 82.88 95 ASP A C 1
ATOM 786 O O . ASP A 1 95 ? 6.835 9.319 -5.068 1.00 82.88 95 ASP A O 1
ATOM 790 N N . ASP A 1 96 ? 7.594 8.925 -7.139 1.00 82.81 96 ASP A N 1
ATOM 791 C CA . ASP A 1 96 ? 6.532 7.979 -7.488 1.00 82.81 96 ASP A CA 1
ATOM 792 C C . ASP A 1 96 ? 6.616 6.711 -6.635 1.00 82.81 96 ASP A C 1
ATOM 794 O O . ASP A 1 96 ? 5.595 6.225 -6.152 1.00 82.81 96 ASP A O 1
ATOM 798 N N . VAL A 1 97 ? 7.830 6.227 -6.337 1.00 81.50 97 VAL A N 1
ATOM 799 C CA . VAL A 1 97 ? 8.030 5.119 -5.389 1.00 81.50 97 VAL A CA 1
ATOM 800 C C . VAL A 1 97 ? 7.461 5.465 -4.009 1.00 81.50 97 VAL A C 1
ATOM 802 O O . VAL A 1 97 ? 6.757 4.643 -3.419 1.00 81.50 97 VAL A O 1
ATOM 805 N N . LYS A 1 98 ? 7.727 6.669 -3.484 1.00 84.75 98 LYS A N 1
ATOM 806 C CA . LYS A 1 98 ? 7.193 7.106 -2.180 1.00 84.75 98 LYS A CA 1
ATOM 807 C C . LYS A 1 98 ? 5.667 7.175 -2.200 1.00 84.75 98 LYS A C 1
ATOM 809 O O . LYS A 1 98 ? 5.030 6.630 -1.295 1.00 84.75 98 LYS A O 1
ATOM 814 N N . LYS A 1 99 ? 5.087 7.787 -3.239 1.00 86.50 99 LYS A N 1
ATOM 815 C CA . LYS A 1 99 ? 3.631 7.871 -3.427 1.00 86.50 99 LYS A CA 1
ATOM 816 C C . LYS A 1 99 ? 3.003 6.486 -3.474 1.00 86.50 99 LYS A C 1
ATOM 818 O O . LYS A 1 99 ? 2.052 6.236 -2.741 1.00 86.50 99 LYS A O 1
ATOM 823 N N . GLU A 1 100 ? 3.555 5.572 -4.269 1.00 84.06 100 GLU A N 1
ATOM 824 C CA . GLU A 1 100 ? 3.073 4.193 -4.374 1.00 84.06 100 GLU A CA 1
ATOM 825 C C . GLU A 1 100 ? 3.121 3.451 -3.038 1.00 84.06 100 GLU A C 1
ATOM 827 O O . GLU A 1 100 ? 2.169 2.753 -2.693 1.00 84.06 100 GLU A O 1
ATOM 832 N N . LEU A 1 101 ? 4.200 3.601 -2.264 1.00 84.06 101 LEU A N 1
ATOM 833 C CA . LEU A 1 101 ? 4.320 2.960 -0.951 1.00 84.06 101 LEU A CA 1
ATOM 834 C C . LEU A 1 101 ? 3.227 3.427 0.007 1.00 84.06 101 LEU A C 1
ATOM 836 O O . LEU A 1 101 ? 2.649 2.603 0.717 1.00 84.06 101 LEU A O 1
ATOM 840 N N . VAL A 1 102 ? 2.926 4.728 0.008 1.00 87.62 102 VAL A N 1
ATOM 841 C CA . VAL A 1 102 ? 1.855 5.288 0.838 1.00 87.62 102 VAL A CA 1
ATOM 842 C C . VAL A 1 102 ? 0.491 4.810 0.345 1.00 87.62 102 VAL A C 1
ATOM 844 O O . VAL A 1 102 ? -0.317 4.295 1.119 1.00 87.62 102 VAL A O 1
ATOM 847 N N . LEU A 1 103 ? 0.267 4.935 -0.961 1.00 86.94 103 LEU A N 1
ATOM 848 C CA . LEU A 1 103 ? -0.973 4.615 -1.652 1.00 86.94 103 LEU A CA 1
ATOM 849 C C . LEU A 1 103 ? -1.362 3.143 -1.467 1.00 86.94 103 LEU A C 1
ATOM 851 O O . LEU A 1 103 ? -2.489 2.838 -1.075 1.00 86.94 103 LEU A O 1
ATOM 855 N N . PHE A 1 104 ? -0.446 2.219 -1.735 1.00 84.31 104 PHE A N 1
ATOM 856 C CA . PHE A 1 104 ? -0.720 0.789 -1.633 1.00 84.31 104 PHE A CA 1
ATOM 857 C C . PHE A 1 104 ? -0.639 0.282 -0.196 1.00 84.31 104 PHE A C 1
ATOM 859 O O . PHE A 1 104 ? -1.508 -0.486 0.218 1.00 84.31 104 PHE A O 1
ATOM 866 N N . GLY A 1 105 ? 0.323 0.769 0.594 1.00 84.75 105 GLY A N 1
ATOM 867 C CA . GLY A 1 105 ? 0.487 0.354 1.985 1.00 84.75 105 GLY A CA 1
ATOM 868 C C . GLY A 1 105 ? -0.769 0.612 2.814 1.00 84.75 105 GLY A C 1
ATOM 869 O O . GLY A 1 105 ? -1.246 -0.287 3.509 1.00 84.75 105 GLY A O 1
ATOM 870 N N . LEU A 1 106 ? -1.375 1.797 2.680 1.00 88.69 106 LEU A N 1
ATOM 871 C CA . LEU A 1 106 ? -2.583 2.156 3.429 1.00 88.69 106 LEU A CA 1
ATOM 872 C C . LEU A 1 106 ? -3.842 1.411 2.992 1.00 88.69 106 LEU A C 1
ATOM 874 O O . LEU A 1 106 ? -4.771 1.318 3.784 1.00 88.69 106 LEU A O 1
ATOM 878 N N . ARG A 1 107 ? -3.874 0.802 1.802 1.00 88.50 107 ARG A N 1
ATOM 879 C CA . ARG A 1 107 ? -4.967 -0.109 1.411 1.00 88.50 107 ARG A CA 1
ATOM 880 C C . ARG A 1 107 ? -4.892 -1.473 2.091 1.00 88.50 107 ARG A C 1
ATOM 882 O O . ARG A 1 107 ? -5.715 -2.342 1.814 1.00 88.50 107 ARG A O 1
ATOM 889 N N . THR A 1 108 ? -3.939 -1.665 2.999 1.00 84.94 108 THR A N 1
ATOM 890 C CA . THR A 1 108 ? -3.816 -2.854 3.842 1.00 84.94 108 THR A CA 1
ATOM 891 C C . THR A 1 108 ? -4.018 -2.493 5.310 1.00 84.94 108 THR A C 1
ATOM 893 O O . THR A 1 108 ? -3.710 -1.381 5.738 1.00 84.94 108 THR A O 1
ATOM 896 N N . LYS A 1 109 ? -4.456 -3.458 6.126 1.00 82.25 109 LYS A N 1
ATOM 897 C CA . LYS A 1 109 ? -4.527 -3.287 7.591 1.00 82.25 109 LYS A CA 1
ATOM 898 C C . LYS A 1 109 ? -3.167 -3.031 8.247 1.00 82.25 109 LYS A C 1
ATOM 900 O O . LYS A 1 109 ? -3.116 -2.495 9.349 1.00 82.25 109 LYS A O 1
ATOM 905 N N . ILE A 1 110 ? -2.088 -3.429 7.581 1.00 79.44 110 ILE A N 1
ATOM 906 C CA . ILE A 1 110 ? -0.708 -3.281 8.047 1.00 79.44 110 ILE A CA 1
ATOM 907 C C . ILE A 1 110 ? -0.220 -1.845 7.833 1.00 79.44 110 ILE A C 1
ATOM 909 O O . ILE A 1 110 ? 0.526 -1.326 8.657 1.00 79.44 110 ILE A O 1
ATOM 913 N N . GLY A 1 111 ? -0.699 -1.161 6.795 1.00 86.62 111 GLY A N 1
ATOM 914 C CA . GLY A 1 111 ? -0.332 0.224 6.542 1.00 86.62 111 GLY A CA 1
ATOM 915 C C . GLY A 1 111 ? 1.104 0.370 6.039 1.00 86.62 111 GLY A C 1
ATOM 916 O O . GLY A 1 111 ? 1.589 -0.428 5.234 1.00 86.62 111 GLY A O 1
ATOM 917 N N . ILE A 1 112 ? 1.780 1.420 6.502 1.00 88.62 112 ILE A N 1
ATOM 918 C CA . ILE A 1 112 ? 3.121 1.817 6.075 1.00 88.62 112 ILE A CA 1
ATOM 919 C C . ILE A 1 112 ? 4.075 1.751 7.275 1.00 88.62 112 ILE A C 1
ATOM 921 O O . ILE A 1 112 ? 4.122 2.691 8.078 1.00 88.62 112 ILE A O 1
ATOM 925 N N . PRO A 1 113 ? 4.877 0.679 7.395 1.00 87.06 113 PRO A N 1
ATOM 926 C CA . PRO A 1 113 ? 5.949 0.622 8.378 1.00 87.06 113 PRO A CA 1
ATOM 927 C C . PRO A 1 113 ? 7.046 1.653 8.071 1.00 87.06 113 PRO A C 1
ATOM 929 O O . PRO A 1 113 ? 7.441 1.832 6.913 1.00 87.06 113 PRO A O 1
ATOM 932 N N . ARG A 1 114 ? 7.610 2.288 9.106 1.00 87.38 114 ARG A N 1
ATOM 933 C CA . ARG A 1 114 ? 8.717 3.258 8.948 1.00 87.38 114 ARG A CA 1
ATOM 934 C C . ARG A 1 114 ? 9.965 2.645 8.323 1.00 87.38 114 ARG A C 1
ATOM 936 O O . ARG A 1 114 ? 10.663 3.298 7.549 1.00 87.38 114 ARG A O 1
ATOM 943 N N . THR A 1 115 ? 10.285 1.409 8.691 1.00 83.62 115 THR A N 1
ATOM 944 C CA . THR A 1 115 ? 11.426 0.658 8.140 1.00 83.62 115 THR A CA 1
ATOM 945 C C . THR A 1 115 ? 11.264 0.455 6.632 1.00 83.62 115 THR A C 1
ATOM 947 O O . THR A 1 115 ? 12.190 0.750 5.886 1.00 83.62 115 THR A O 1
ATOM 950 N N . ARG A 1 116 ? 10.068 0.055 6.173 1.00 82.94 116 ARG A N 1
ATOM 951 C CA . ARG A 1 116 ? 9.739 -0.146 4.762 1.00 82.94 116 ARG A CA 1
ATOM 952 C C . ARG A 1 116 ? 9.856 1.162 3.999 1.00 82.94 116 ARG A C 1
ATOM 954 O O . ARG A 1 116 ? 10.482 1.193 2.945 1.00 82.94 116 ARG A O 1
ATOM 961 N N . PHE A 1 117 ? 9.303 2.247 4.543 1.00 85.62 117 PHE A N 1
ATOM 962 C CA . PHE A 1 117 ? 9.431 3.555 3.910 1.00 85.62 117 PHE A CA 1
ATOM 963 C C . PHE A 1 117 ? 10.904 3.969 3.779 1.00 85.62 117 PHE A C 1
ATOM 965 O O . PHE A 1 117 ? 11.337 4.303 2.683 1.00 85.62 117 PHE A O 1
ATOM 972 N N . ARG A 1 118 ? 11.710 3.846 4.844 1.00 85.00 118 ARG A N 1
ATOM 973 C CA . ARG A 1 118 ? 13.151 4.163 4.801 1.00 85.00 118 ARG A CA 1
ATOM 974 C C . ARG A 1 118 ? 13.946 3.254 3.864 1.00 85.00 118 ARG A C 1
ATOM 976 O O . ARG A 1 118 ? 14.833 3.745 3.180 1.00 85.00 118 ARG A O 1
ATOM 983 N N . LYS A 1 119 ? 13.611 1.963 3.782 1.00 82.12 119 LYS A N 1
ATOM 984 C CA . LYS A 1 119 ? 14.263 0.999 2.879 1.00 82.12 119 LYS A CA 1
ATOM 985 C C . LYS A 1 119 ? 14.189 1.443 1.419 1.00 82.12 119 LYS A C 1
ATOM 987 O O . LYS A 1 119 ? 15.171 1.320 0.698 1.00 82.12 119 LYS A O 1
ATOM 992 N N . TYR A 1 120 ? 13.044 1.976 1.000 1.00 78.19 120 TYR A N 1
ATOM 993 C CA . TYR A 1 120 ? 12.818 2.422 -0.379 1.00 78.19 120 TYR A CA 1
ATOM 994 C C . TYR A 1 120 ? 12.936 3.945 -0.562 1.00 78.19 120 TYR A C 1
ATOM 996 O O . TYR A 1 120 ? 12.858 4.443 -1.682 1.00 78.19 120 TYR A O 1
ATOM 1004 N N . SER A 1 121 ? 13.121 4.691 0.527 1.00 80.81 121 SER A N 1
ATOM 1005 C CA . SER A 1 121 ? 13.280 6.143 0.542 1.00 80.81 121 SER A CA 1
ATOM 1006 C C . SER A 1 121 ? 14.250 6.570 1.660 1.00 80.81 121 SER A C 1
ATOM 1008 O O . SER A 1 121 ? 13.837 7.198 2.639 1.00 80.81 121 SER A O 1
ATOM 1010 N N . PRO A 1 122 ? 15.555 6.266 1.531 1.00 77.38 122 PRO A N 1
ATOM 1011 C CA . PRO A 1 122 ? 16.529 6.422 2.619 1.00 77.38 122 PRO A CA 1
ATOM 1012 C C . PRO A 1 122 ? 16.751 7.875 3.060 1.00 77.38 122 PRO A C 1
ATOM 1014 O O . PRO A 1 122 ? 17.080 8.123 4.215 1.00 77.38 122 PRO A O 1
ATOM 1017 N N . ASN A 1 123 ? 16.519 8.844 2.170 1.00 82.88 123 ASN A N 1
ATOM 1018 C CA . ASN A 1 123 ? 16.764 10.267 2.429 1.00 82.88 123 ASN A CA 1
ATOM 1019 C C . ASN A 1 123 ? 15.526 11.028 2.941 1.00 82.88 123 ASN A C 1
ATOM 1021 O O . ASN A 1 123 ? 15.528 12.256 2.953 1.00 82.88 123 ASN A O 1
ATOM 1025 N N . GLN A 1 124 ? 14.444 10.333 3.306 1.00 85.06 124 GLN A N 1
ATOM 1026 C CA . GLN A 1 124 ? 13.192 10.966 3.723 1.00 85.06 124 GLN A CA 1
ATOM 1027 C C . GLN A 1 124 ? 12.520 10.164 4.839 1.00 85.06 124 GLN A C 1
ATOM 1029 O O . GLN A 1 124 ? 12.303 8.961 4.721 1.00 85.06 124 GLN A O 1
ATOM 1034 N N . GLU A 1 125 ? 12.120 10.856 5.901 1.00 88.06 125 GLU A N 1
ATOM 1035 C CA . GLU A 1 125 ? 11.287 10.283 6.962 1.00 88.06 125 GLU A CA 1
ATOM 1036 C C . GLU A 1 125 ? 9.808 10.317 6.565 1.00 88.06 125 GLU A C 1
ATOM 1038 O O . GLU A 1 125 ? 9.353 11.286 5.947 1.00 88.06 125 GLU A O 1
ATOM 1043 N N . LEU A 1 126 ? 9.056 9.282 6.957 1.00 88.19 126 LEU A N 1
ATOM 1044 C CA . LEU A 1 126 ? 7.628 9.138 6.650 1.00 88.19 126 LEU A CA 1
ATOM 1045 C C . LEU A 1 126 ? 6.819 10.325 7.197 1.00 88.19 126 LEU A C 1
ATOM 1047 O O . LEU A 1 126 ? 5.992 10.897 6.497 1.00 88.19 126 LEU A O 1
ATOM 1051 N N . GLU A 1 127 ? 7.115 10.746 8.423 1.00 89.75 127 GLU A N 1
ATOM 1052 C CA . GLU A 1 127 ? 6.482 11.872 9.118 1.00 89.75 127 GLU A CA 1
ATOM 1053 C C . GLU A 1 127 ? 6.687 13.206 8.412 1.00 89.75 127 GLU A C 1
ATOM 1055 O O . GLU A 1 127 ? 5.826 14.074 8.466 1.00 89.75 127 GLU A O 1
ATOM 1060 N N . LYS A 1 128 ? 7.850 13.386 7.782 1.00 89.50 128 LYS A N 1
ATOM 1061 C CA . LYS A 1 128 ? 8.180 14.613 7.053 1.00 89.50 128 LYS A CA 1
ATOM 1062 C C . LYS A 1 128 ? 7.632 14.600 5.631 1.00 89.50 128 LYS A C 1
ATOM 1064 O O . LYS A 1 128 ? 7.554 15.650 5.010 1.00 89.50 128 LYS A O 1
ATOM 1069 N N . TYR A 1 129 ? 7.336 13.415 5.102 1.00 90.81 129 TYR A N 1
ATOM 1070 C CA . TYR A 1 129 ? 6.766 13.255 3.771 1.00 90.81 129 TYR A CA 1
ATOM 1071 C C . TYR A 1 129 ? 5.250 13.471 3.760 1.00 90.81 129 TYR A C 1
ATOM 1073 O O . TYR A 1 129 ? 4.712 13.971 2.781 1.00 90.81 129 TYR A O 1
ATOM 1081 N N . LEU A 1 130 ? 4.568 13.083 4.839 1.00 92.31 130 LEU A N 1
ATOM 1082 C CA . LEU A 1 130 ? 3.115 13.145 4.932 1.00 92.31 130 LEU A CA 1
ATOM 1083 C C . LEU A 1 130 ? 2.616 14.447 5.571 1.00 92.31 130 LEU A C 1
ATOM 1085 O O . LEU A 1 130 ? 3.271 15.046 6.426 1.00 92.31 130 LEU A O 1
ATOM 1089 N N . ASN A 1 131 ? 1.386 14.829 5.230 1.00 93.06 131 ASN A N 1
ATOM 1090 C CA . ASN A 1 131 ? 0.682 15.938 5.861 1.00 93.06 131 ASN A CA 1
ATOM 1091 C C . ASN A 1 131 ? 0.224 15.556 7.283 1.00 93.06 131 ASN A C 1
ATOM 1093 O O . ASN A 1 131 ? -0.845 14.974 7.504 1.00 93.06 131 ASN A O 1
ATOM 1097 N N . MET A 1 132 ? 1.054 15.887 8.274 1.00 92.50 132 MET A N 1
ATOM 1098 C CA . MET A 1 132 ? 0.816 15.511 9.670 1.00 92.50 132 MET A CA 1
ATOM 1099 C C . MET A 1 132 ? -0.395 16.206 10.305 1.00 92.50 132 MET A C 1
ATOM 1101 O O . MET A 1 132 ? -0.939 15.684 11.280 1.00 92.50 132 MET A O 1
ATOM 1105 N N . GLU A 1 133 ? -0.837 17.355 9.789 1.00 92.88 133 GLU A N 1
ATOM 1106 C CA . GLU A 1 133 ? -2.053 18.020 10.277 1.00 92.88 133 GLU A CA 1
ATOM 1107 C C . GLU A 1 133 ? -3.296 17.207 9.913 1.00 92.88 133 GLU A C 1
ATOM 1109 O O . GLU A 1 133 ? -4.107 16.880 10.786 1.00 92.88 133 GLU A O 1
ATOM 1114 N N . GLN A 1 134 ? -3.388 16.786 8.650 1.00 93.75 134 GLN A N 1
ATOM 1115 C CA . GLN A 1 134 ? -4.471 15.931 8.163 1.00 93.75 134 GLN A CA 1
ATOM 1116 C C . GLN A 1 134 ? -4.468 14.575 8.869 1.00 93.75 134 GLN A C 1
ATOM 1118 O O . GLN A 1 134 ? -5.508 14.111 9.337 1.00 93.75 134 GLN A O 1
ATOM 1123 N N . ILE A 1 135 ? -3.290 13.971 9.049 1.00 93.31 135 ILE A N 1
ATOM 1124 C CA . ILE A 1 135 ? -3.150 12.708 9.787 1.00 93.31 135 ILE A CA 1
ATOM 1125 C C . ILE A 1 135 ? -3.675 12.834 11.216 1.00 93.31 135 ILE A C 1
ATOM 1127 O O . ILE A 1 135 ? -4.435 11.973 11.656 1.00 93.31 135 ILE A O 1
ATOM 1131 N N . LYS A 1 136 ? -3.328 13.905 11.943 1.00 93.62 136 LYS A N 1
ATOM 1132 C CA . LYS A 1 136 ? -3.843 14.129 13.304 1.00 93.62 136 LYS A CA 1
ATOM 1133 C C . LYS A 1 136 ? -5.368 14.250 13.321 1.00 93.62 136 LYS A C 1
ATOM 1135 O O . LYS A 1 136 ? -5.990 13.708 14.235 1.00 93.62 136 LYS A O 1
ATOM 1140 N N . SER A 1 137 ? -5.965 14.899 12.318 1.00 94.75 137 SER A N 1
ATOM 1141 C CA . SER A 1 137 ? -7.426 14.956 12.172 1.00 94.75 137 SER A CA 1
ATOM 1142 C C . SER A 1 137 ? -8.022 13.560 11.981 1.00 94.75 137 SER A C 1
ATOM 1144 O O . SER A 1 137 ? -8.885 13.147 12.750 1.00 94.75 137 SER A O 1
ATOM 1146 N N . PHE A 1 138 ? -7.504 12.777 11.031 1.00 94.75 138 PHE A N 1
ATOM 1147 C CA . PHE A 1 138 ? -8.010 11.428 10.765 1.00 94.75 138 PHE A CA 1
ATOM 1148 C C . PHE A 1 138 ? -7.775 10.441 11.913 1.00 94.75 138 PHE A C 1
ATOM 1150 O O . PHE A 1 138 ? -8.567 9.513 12.089 1.00 94.75 138 PHE A O 1
ATOM 1157 N N . ILE A 1 139 ? -6.723 10.630 12.713 1.00 94.62 139 ILE A N 1
ATOM 1158 C CA . ILE A 1 139 ? -6.516 9.871 13.953 1.00 94.62 139 ILE A CA 1
ATOM 1159 C C . ILE A 1 139 ? -7.591 10.234 14.980 1.00 94.62 139 ILE A C 1
ATOM 1161 O O . ILE A 1 139 ? -8.198 9.339 15.567 1.00 94.62 139 ILE A O 1
ATOM 1165 N N . LYS A 1 140 ? -7.867 11.530 15.173 1.00 94.00 140 LYS A N 1
ATOM 1166 C CA . LYS A 1 140 ? -8.913 12.007 16.092 1.00 94.00 140 LYS A CA 1
ATOM 1167 C C . LYS A 1 140 ? -10.296 11.464 15.713 1.00 94.00 140 LYS A C 1
ATOM 1169 O O . LYS A 1 140 ? -11.058 11.076 16.594 1.00 94.00 140 LYS A O 1
ATOM 1174 N N . ASP A 1 141 ? -10.578 11.373 14.418 1.00 93.88 141 ASP A N 1
ATOM 1175 C CA . ASP A 1 141 ? -11.846 10.862 13.883 1.00 93.88 141 ASP A CA 1
ATOM 1176 C C . ASP A 1 141 ? -11.914 9.317 13.821 1.00 93.88 141 ASP A C 1
ATOM 1178 O O . ASP A 1 141 ? -12.928 8.732 13.403 1.00 93.88 141 ASP A O 1
ATOM 1182 N N . GLY A 1 142 ? -10.839 8.640 14.244 1.00 93.19 142 GLY A N 1
ATOM 1183 C CA . GLY A 1 142 ? -10.744 7.185 14.357 1.00 93.19 142 GLY A CA 1
ATOM 1184 C C . GLY A 1 142 ? -10.549 6.446 13.032 1.00 93.19 142 GLY A C 1
ATOM 1185 O O . GLY A 1 142 ? -10.828 5.248 12.961 1.00 93.19 142 GLY 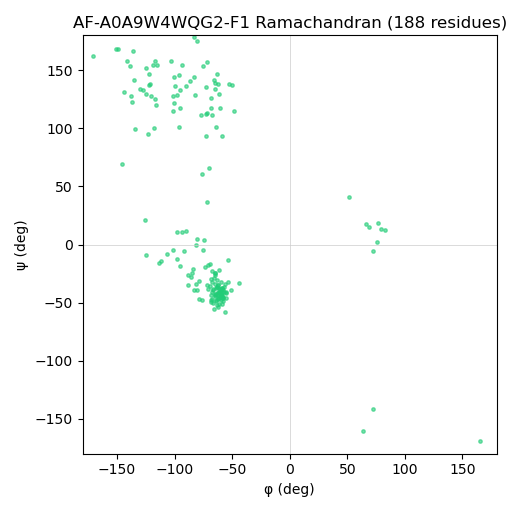A O 1
ATOM 1186 N N . PHE A 1 143 ? -10.107 7.125 11.972 1.00 93.12 143 PHE A N 1
ATOM 1187 C CA . PHE A 1 143 ? -9.825 6.509 10.671 1.00 93.12 143 PHE A CA 1
ATOM 1188 C C . PHE A 1 143 ? -8.389 5.984 10.566 1.00 93.12 143 PHE A C 1
ATOM 1190 O O . PHE A 1 143 ? -8.154 4.946 9.952 1.00 93.12 143 PHE A O 1
ATOM 1197 N N . LEU A 1 144 ? -7.425 6.668 11.179 1.00 94.12 144 LEU A N 1
ATOM 1198 C CA . LEU A 1 144 ? -6.016 6.277 11.149 1.00 94.12 144 LEU A CA 1
ATOM 1199 C C . LEU A 1 144 ? -5.498 5.997 12.559 1.00 94.12 144 LEU A C 1
ATOM 1201 O O . LEU A 1 144 ? -5.997 6.537 13.544 1.00 94.12 144 LEU A O 1
ATOM 1205 N N . ILE A 1 145 ? -4.470 5.161 12.652 1.00 92.06 145 ILE A N 1
ATOM 1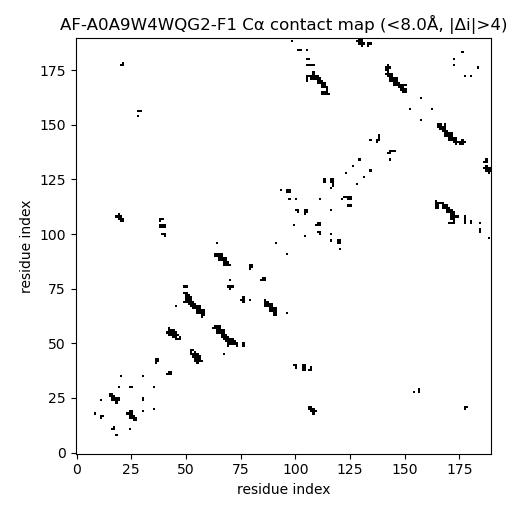206 C CA . ILE A 1 145 ? -3.710 4.920 13.876 1.00 92.06 145 ILE A CA 1
ATOM 1207 C C . ILE A 1 145 ? -2.237 5.126 13.555 1.00 92.06 145 ILE A C 1
ATOM 1209 O O . ILE A 1 145 ? -1.722 4.605 12.563 1.00 92.06 145 ILE A O 1
ATOM 1213 N N . TRP A 1 146 ? -1.565 5.875 14.426 1.00 90.88 146 TRP A N 1
ATOM 1214 C CA . TRP A 1 146 ? -0.118 6.007 14.408 1.00 90.88 146 TRP A CA 1
ATOM 1215 C C . TRP A 1 146 ? 0.498 5.118 15.485 1.00 90.88 146 TRP A C 1
ATOM 1217 O O . TRP A 1 146 ? 0.290 5.338 16.680 1.00 90.88 146 TRP A O 1
ATOM 1227 N N . GLU A 1 147 ? 1.261 4.111 15.073 1.00 86.06 147 GLU A N 1
ATOM 1228 C CA . GLU A 1 147 ? 1.908 3.172 15.985 1.00 86.06 147 GLU A CA 1
ATOM 1229 C C . GLU A 1 147 ? 3.347 3.601 16.271 1.00 86.06 147 GLU A C 1
ATOM 1231 O O . GLU A 1 147 ? 4.196 3.684 15.385 1.00 86.06 147 GLU A O 1
ATOM 1236 N N . ASN A 1 148 ? 3.623 3.892 17.544 1.00 75.38 148 ASN A N 1
ATOM 1237 C CA . ASN A 1 148 ? 4.932 4.362 18.010 1.00 75.38 148 ASN A CA 1
ATOM 1238 C C . ASN A 1 148 ? 5.871 3.238 18.467 1.00 75.38 148 ASN A C 1
ATOM 1240 O O . ASN A 1 148 ? 7.015 3.511 18.820 1.00 75.38 148 ASN A O 1
ATOM 1244 N N . ARG A 1 149 ? 5.396 1.992 18.516 1.00 64.94 149 ARG A N 1
ATOM 1245 C CA . ARG A 1 149 ? 6.172 0.810 18.913 1.00 64.94 149 ARG A CA 1
ATOM 1246 C C . ARG A 1 149 ? 5.772 -0.370 18.040 1.00 64.94 149 ARG A C 1
ATOM 1248 O O . ARG A 1 149 ? 4.657 -0.376 17.521 1.00 64.94 149 ARG A O 1
ATOM 1255 N N . SER A 1 150 ? 6.657 -1.363 17.943 1.00 55.50 150 SER A N 1
ATOM 1256 C CA . SER A 1 150 ? 6.332 -2.674 17.385 1.00 55.50 150 SER A CA 1
ATOM 1257 C C . SER A 1 150 ? 5.037 -3.187 18.003 1.00 55.50 150 SER A C 1
ATOM 1259 O O . SER A 1 150 ? 4.969 -3.454 19.207 1.00 55.50 150 SER A O 1
ATOM 1261 N N . VAL A 1 151 ? 4.006 -3.335 17.179 1.00 54.28 151 VAL A N 1
ATOM 1262 C CA . VAL A 1 151 ? 2.924 -4.244 17.520 1.00 54.28 151 VAL A CA 1
ATOM 1263 C C . VAL A 1 151 ? 3.463 -5.631 17.238 1.00 54.28 151 VAL A C 1
ATOM 1265 O O . VAL A 1 151 ? 3.715 -5.993 16.088 1.00 54.28 151 VAL A O 1
ATOM 1268 N N . ARG A 1 152 ? 3.676 -6.410 18.303 1.00 47.50 152 ARG A N 1
ATOM 1269 C CA . ARG A 1 152 ? 3.782 -7.857 18.149 1.00 47.50 152 ARG A CA 1
ATOM 1270 C C . ARG A 1 152 ? 2.432 -8.328 17.645 1.00 47.50 152 ARG A C 1
ATOM 1272 O O . ARG A 1 152 ? 1.471 -8.432 18.397 1.00 47.50 152 ARG A O 1
ATOM 1279 N N . TYR A 1 153 ? 2.365 -8.571 16.348 1.00 52.44 153 TYR A N 1
ATOM 1280 C CA . TYR A 1 153 ? 1.366 -9.472 15.822 1.00 52.44 153 TYR A CA 1
ATOM 1281 C C . TYR A 1 153 ? 1.775 -10.853 16.350 1.00 52.44 153 TYR A C 1
ATOM 1283 O O . TYR A 1 153 ? 2.828 -11.360 15.965 1.00 52.44 153 TYR A O 1
ATOM 1291 N N . ASP A 1 154 ? 0.986 -11.425 17.262 1.00 41.50 154 ASP A N 1
ATOM 1292 C CA . ASP A 1 154 ? 1.217 -12.720 17.945 1.00 41.50 154 ASP A CA 1
ATOM 1293 C C . ASP A 1 154 ? 1.020 -13.933 17.013 1.00 41.50 154 ASP A C 1
ATOM 1295 O O . ASP A 1 154 ? 0.510 -14.994 17.350 1.00 41.50 154 ASP A O 1
ATOM 1299 N N . ASN A 1 155 ? 1.418 -13.750 15.767 1.00 46.16 155 ASN A N 1
ATOM 1300 C CA . ASN A 1 155 ? 0.669 -14.219 14.630 1.00 46.16 155 ASN A CA 1
ATOM 1301 C C . ASN A 1 155 ? 1.662 -14.892 13.689 1.00 46.16 155 ASN A C 1
ATOM 1303 O O . ASN A 1 155 ? 2.405 -14.218 12.965 1.00 46.16 155 ASN A O 1
ATOM 1307 N N . GLU A 1 156 ? 1.723 -16.224 13.740 1.00 43.78 156 GLU A N 1
ATOM 1308 C CA . GLU A 1 156 ? 2.601 -17.111 12.944 1.00 43.78 156 GLU A CA 1
ATOM 1309 C C . GLU A 1 156 ? 2.513 -16.891 11.426 1.00 43.78 156 GLU A C 1
ATOM 1311 O O . GLU A 1 156 ? 3.376 -17.334 10.672 1.00 43.78 156 GLU A O 1
ATOM 1316 N N . TRP A 1 157 ? 1.501 -16.162 10.968 1.00 50.56 157 TRP A N 1
ATOM 1317 C CA . TRP A 1 157 ? 1.196 -15.950 9.563 1.00 50.56 157 TRP A CA 1
ATOM 1318 C C . TRP A 1 157 ? 1.957 -14.819 8.881 1.00 50.56 157 TRP A C 1
ATOM 1320 O O . TRP A 1 157 ? 2.082 -14.838 7.657 1.00 50.56 157 TRP A O 1
ATOM 1330 N N . MET A 1 158 ? 2.446 -13.814 9.605 1.00 53.62 158 MET A N 1
ATOM 1331 C CA . MET A 1 158 ? 3.173 -12.717 8.967 1.00 53.62 158 MET A CA 1
ATOM 1332 C C . MET A 1 158 ? 4.512 -13.260 8.433 1.00 53.62 158 MET A C 1
ATOM 1334 O O . MET A 1 158 ? 5.309 -13.744 9.235 1.00 53.62 158 MET A O 1
ATOM 1338 N N . LEU A 1 159 ? 4.752 -13.223 7.105 1.00 54.72 159 LEU A N 1
ATOM 1339 C CA . LEU A 1 159 ? 6.042 -13.658 6.533 1.00 54.72 159 LEU A CA 1
ATOM 1340 C C . LEU A 1 159 ? 7.178 -12.971 7.306 1.00 54.72 159 LEU A C 1
ATOM 1342 O O . LEU A 1 159 ? 7.062 -11.790 7.635 1.00 54.72 159 LEU A O 1
ATOM 1346 N N . ASN A 1 160 ? 8.240 -13.718 7.618 1.00 52.69 160 ASN A N 1
ATOM 1347 C CA . ASN A 1 160 ? 9.326 -13.258 8.492 1.00 52.69 160 ASN A CA 1
ATOM 1348 C C . ASN A 1 160 ? 9.881 -11.888 8.067 1.00 52.69 160 ASN A C 1
ATOM 1350 O O . ASN A 1 160 ? 10.051 -11.020 8.921 1.00 52.69 160 ASN A O 1
ATOM 1354 N N . ASP A 1 161 ? 10.005 -11.656 6.759 1.00 54.84 161 ASP A N 1
ATOM 1355 C CA . ASP A 1 161 ? 10.431 -10.385 6.162 1.00 54.84 161 ASP A CA 1
ATOM 1356 C C . ASP A 1 161 ? 9.601 -9.174 6.639 1.00 54.84 161 ASP A C 1
ATOM 1358 O O . ASP A 1 161 ? 10.119 -8.073 6.787 1.00 54.84 161 ASP A O 1
ATOM 1362 N N . PHE A 1 162 ? 8.309 -9.351 6.932 1.00 60.00 162 PHE A N 1
ATOM 1363 C CA . PHE A 1 162 ? 7.429 -8.265 7.380 1.00 60.00 162 PHE A CA 1
ATOM 1364 C C . PHE A 1 162 ? 7.433 -8.054 8.891 1.00 60.00 162 PHE A C 1
ATOM 1366 O O . PHE A 1 162 ? 7.167 -6.942 9.354 1.00 60.00 162 PHE A O 1
ATOM 1373 N N . ARG A 1 163 ? 7.730 -9.102 9.668 1.00 61.16 163 ARG A N 1
ATOM 1374 C CA . ARG A 1 163 ? 7.891 -8.971 11.124 1.00 61.16 163 ARG A CA 1
ATOM 1375 C C . ARG A 1 163 ? 9.064 -8.055 11.445 1.00 61.16 163 ARG A C 1
ATOM 1377 O O . ARG A 1 163 ? 8.981 -7.263 12.379 1.00 61.16 163 ARG A O 1
ATOM 1384 N N . GLU A 1 164 ? 10.122 -8.139 10.643 1.00 61.34 164 GLU A N 1
ATOM 1385 C CA . GLU A 1 164 ? 11.275 -7.242 10.724 1.00 61.34 164 GLU A CA 1
ATOM 1386 C C . GLU A 1 164 ? 10.909 -5.807 10.338 1.00 61.34 164 GLU A C 1
ATOM 1388 O O . GLU A 1 164 ? 11.313 -4.857 11.008 1.00 61.34 164 GLU A O 1
ATOM 1393 N N . GLU A 1 165 ? 10.061 -5.627 9.323 1.00 66.44 165 GLU A N 1
ATOM 1394 C CA . GLU A 1 165 ? 9.630 -4.291 8.914 1.00 66.44 165 GLU A CA 1
ATOM 1395 C C . GLU A 1 165 ? 8.739 -3.601 9.976 1.00 66.44 165 GLU A C 1
ATOM 1397 O O . GLU A 1 165 ? 8.797 -2.387 10.172 1.00 66.44 165 GLU A O 1
ATOM 1402 N N . MET A 1 166 ? 7.944 -4.340 10.743 1.00 64.38 166 MET A N 1
ATOM 1403 C CA . MET A 1 166 ? 7.018 -3.745 11.718 1.00 64.38 166 MET A CA 1
ATOM 1404 C C . MET A 1 166 ? 7.647 -3.313 13.055 1.00 64.38 166 MET A C 1
ATOM 1406 O O . MET A 1 166 ? 6.936 -2.862 13.956 1.00 64.38 166 MET A O 1
ATOM 1410 N N . GLN A 1 167 ? 8.968 -3.417 13.209 1.00 66.44 167 GLN A N 1
ATOM 1411 C CA . GLN A 1 167 ? 9.641 -3.162 14.489 1.00 66.44 167 GLN A CA 1
ATOM 1412 C C . GLN A 1 167 ? 9.539 -1.701 14.965 1.00 66.44 167 GLN A C 1
ATOM 1414 O O . GLN A 1 167 ? 9.355 -1.454 16.158 1.00 66.44 167 GLN A O 1
ATOM 1419 N N . ASP A 1 168 ? 9.541 -0.740 14.040 1.00 73.56 168 ASP A N 1
ATOM 1420 C CA . ASP A 1 168 ? 9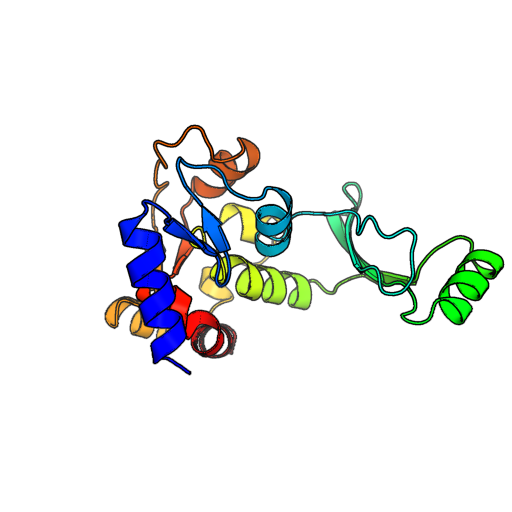.536 0.695 14.370 1.00 73.56 168 ASP A CA 1
ATOM 1421 C C . ASP A 1 168 ? 8.139 1.341 14.309 1.00 73.56 168 ASP A C 1
ATOM 1423 O O . ASP A 1 168 ? 8.002 2.570 14.360 1.00 73.56 168 ASP A O 1
ATOM 1427 N N . GLY A 1 169 ? 7.089 0.521 14.186 1.00 83.06 169 GLY A N 1
ATOM 1428 C CA . GLY A 1 169 ? 5.719 0.982 13.976 1.00 83.06 169 GLY A CA 1
ATOM 1429 C C . GLY A 1 169 ? 5.534 1.721 12.644 1.00 83.06 169 GLY A C 1
ATOM 1430 O O . GLY A 1 169 ? 6.326 1.585 11.704 1.00 83.06 169 GLY A O 1
ATOM 1431 N N . GLY A 1 170 ? 4.466 2.510 12.549 1.00 88.50 170 GLY A N 1
ATOM 1432 C CA . GLY A 1 170 ? 4.088 3.176 11.307 1.00 88.50 170 GLY A CA 1
ATOM 1433 C C . GLY A 1 170 ? 2.671 3.735 11.314 1.00 88.50 170 GLY A C 1
ATOM 1434 O O . GLY A 1 170 ? 2.011 3.799 12.353 1.00 88.50 170 GLY A O 1
ATOM 1435 N N . LEU A 1 171 ? 2.208 4.144 10.135 1.00 91.50 171 LEU A N 1
ATOM 1436 C CA . LEU A 1 171 ? 0.847 4.634 9.923 1.00 91.50 171 LEU A CA 1
ATOM 1437 C C . LEU A 1 171 ? -0.020 3.509 9.363 1.00 91.50 171 LEU A C 1
ATOM 1439 O O . LEU A 1 171 ? 0.333 2.932 8.337 1.00 91.50 171 LEU A O 1
ATOM 1443 N N . ARG A 1 172 ? -1.180 3.244 9.966 1.00 90.44 172 ARG A N 1
ATOM 1444 C CA . ARG A 1 172 ? -2.134 2.260 9.435 1.00 90.44 172 ARG A CA 1
ATOM 1445 C C . ARG A 1 172 ? -3.587 2.718 9.528 1.00 90.44 172 ARG A C 1
ATOM 1447 O O . ARG A 1 172 ? -3.922 3.508 10.415 1.00 90.44 172 ARG A O 1
ATOM 1454 N N . PRO A 1 173 ? -4.470 2.215 8.654 1.00 91.62 173 PRO A N 1
ATOM 1455 C CA . PRO A 1 173 ? -5.898 2.465 8.771 1.00 91.62 173 PRO A CA 1
ATOM 1456 C C . PRO A 1 173 ? -6.537 1.639 9.898 1.00 91.62 173 PRO A C 1
ATOM 1458 O O . PRO A 1 173 ? -6.085 0.544 10.252 1.00 91.62 173 PRO A O 1
ATOM 1461 N N . THR A 1 174 ? -7.639 2.147 10.441 1.00 90.12 174 THR A N 1
ATOM 1462 C CA . THR A 1 174 ? -8.620 1.336 11.179 1.00 90.12 174 THR A CA 1
ATOM 1463 C C . THR A 1 174 ? -9.545 0.605 10.204 1.00 90.12 174 THR A C 1
ATOM 1465 O O . THR A 1 174 ? -9.493 0.849 9.003 1.00 90.12 174 THR A O 1
ATOM 1468 N N . GLU A 1 175 ? -10.439 -0.265 10.688 1.00 86.00 175 GLU A N 1
ATOM 1469 C CA . GLU A 1 175 ? -11.483 -0.851 9.822 1.00 86.00 175 GLU A CA 1
ATOM 1470 C C . GLU A 1 175 ? -12.354 0.242 9.180 1.00 86.00 175 GLU A C 1
ATOM 1472 O O . GLU A 1 175 ? -12.649 0.190 7.989 1.00 86.00 175 GLU A O 1
ATOM 1477 N N . LYS A 1 176 ? -12.669 1.289 9.953 1.00 88.69 176 LYS A N 1
ATOM 1478 C CA . LYS A 1 176 ? -13.389 2.477 9.483 1.00 88.69 176 LYS A CA 1
ATOM 1479 C C . LYS A 1 176 ? -12.576 3.261 8.447 1.00 88.69 176 LYS A C 1
ATOM 1481 O O . LYS A 1 176 ? -13.131 3.700 7.450 1.00 88.69 176 LYS A O 1
ATOM 1486 N N . GLY A 1 177 ? -11.273 3.435 8.675 1.00 89.31 177 GLY A N 1
ATOM 1487 C CA . GLY A 1 177 ? -10.357 4.092 7.736 1.00 89.31 177 GLY A CA 1
ATOM 1488 C C . GLY A 1 177 ? -10.200 3.348 6.426 1.00 89.31 177 GLY A C 1
ATOM 1489 O O . GLY A 1 177 ? -10.224 3.969 5.371 1.00 89.31 177 GLY A O 1
ATOM 1490 N N . LEU A 1 178 ? -10.078 2.023 6.492 1.00 87.88 178 LEU A N 1
ATOM 1491 C CA . LEU A 1 178 ? -9.867 1.177 5.324 1.00 87.88 178 LEU A CA 1
ATOM 1492 C C . LEU A 1 178 ? -11.044 1.268 4.342 1.00 87.88 178 LEU A C 1
ATOM 1494 O O . LEU A 1 178 ? -10.822 1.278 3.136 1.00 87.88 178 LEU A O 1
ATOM 1498 N N . ALA A 1 179 ? -12.270 1.412 4.853 1.00 87.38 179 ALA A N 1
ATOM 1499 C CA . ALA A 1 179 ? -13.480 1.562 4.044 1.00 87.38 179 ALA A CA 1
ATOM 1500 C C . ALA A 1 179 ? -13.522 2.849 3.197 1.00 87.38 179 ALA A C 1
ATOM 1502 O O . ALA A 1 179 ? -14.206 2.882 2.180 1.00 87.38 179 ALA A O 1
ATOM 1503 N N . VAL A 1 180 ? -12.800 3.900 3.602 1.00 90.31 180 VAL A N 1
ATOM 1504 C CA . VAL A 1 180 ? -12.776 5.212 2.921 1.00 90.31 180 VAL A CA 1
ATOM 1505 C C . VAL A 1 180 ? -11.355 5.649 2.564 1.00 90.31 180 VAL A C 1
ATOM 1507 O O . VAL A 1 180 ? -11.070 6.832 2.378 1.00 90.31 180 VAL A O 1
ATOM 1510 N N . ILE A 1 181 ? -10.423 4.698 2.491 1.00 91.19 181 ILE A N 1
ATOM 1511 C CA . ILE A 1 181 ? -8.996 5.011 2.415 1.00 91.19 181 ILE A CA 1
ATOM 1512 C C . ILE A 1 181 ? -8.625 5.776 1.141 1.00 91.19 181 ILE A C 1
ATOM 1514 O O . ILE A 1 181 ? -7.737 6.626 1.171 1.00 91.19 181 ILE A O 1
ATOM 1518 N N . ASP A 1 182 ? -9.357 5.542 0.052 1.00 88.56 182 ASP A N 1
ATOM 1519 C CA . ASP A 1 182 ? -9.179 6.233 -1.227 1.00 88.56 182 ASP A CA 1
ATOM 1520 C C . ASP A 1 182 ? -9.495 7.735 -1.148 1.00 88.56 182 ASP A C 1
ATOM 1522 O O . ASP A 1 182 ? -8.933 8.519 -1.910 1.00 88.56 182 ASP A O 1
ATOM 1526 N N . GLU A 1 183 ? -10.328 8.157 -0.193 1.00 90.88 183 GLU A N 1
ATOM 1527 C CA . GLU A 1 183 ? -10.616 9.572 0.071 1.00 90.88 183 GLU A CA 1
ATOM 1528 C C . GLU A 1 183 ? -9.586 10.209 1.017 1.00 90.88 183 GLU A C 1
ATOM 1530 O O . GLU A 1 183 ? -9.339 11.418 0.960 1.00 90.88 183 GLU A O 1
ATOM 1535 N N . ILE A 1 184 ? -8.975 9.398 1.886 1.00 92.06 184 ILE A N 1
ATOM 1536 C CA . ILE A 1 184 ? -7.986 9.833 2.880 1.00 92.06 184 ILE A CA 1
ATOM 1537 C C . ILE A 1 184 ? -6.614 10.027 2.232 1.00 92.06 184 ILE A C 1
ATOM 1539 O O . ILE A 1 184 ? -5.967 11.046 2.471 1.00 92.06 184 ILE A O 1
ATOM 1543 N N . VAL A 1 185 ? -6.160 9.067 1.418 1.00 90.56 185 VAL A N 1
ATOM 1544 C CA . VAL A 1 185 ? -4.789 9.040 0.878 1.00 90.56 185 VAL A CA 1
ATOM 1545 C C . VAL A 1 185 ? -4.408 10.326 0.130 1.00 90.56 185 VAL A C 1
ATOM 1547 O O . VAL A 1 185 ? -3.336 10.860 0.418 1.00 90.56 185 VAL A O 1
ATOM 1550 N N . PRO A 1 186 ? -5.240 10.885 -0.771 1.00 90.94 186 PRO A N 1
ATOM 1551 C CA . PRO A 1 186 ? -4.899 12.138 -1.439 1.00 90.94 186 PRO A CA 1
ATOM 1552 C C . PRO A 1 186 ? -4.683 13.288 -0.448 1.00 90.94 186 PRO A C 1
ATOM 1554 O O . PRO A 1 186 ? -3.766 14.078 -0.616 1.00 90.94 186 PRO A O 1
ATOM 1557 N N . ARG A 1 187 ? -5.466 13.360 0.633 1.00 91.69 187 ARG A N 1
ATOM 1558 C CA . ARG A 1 187 ? -5.396 14.460 1.611 1.00 91.69 187 ARG A CA 1
ATOM 1559 C C . ARG A 1 187 ? -4.169 14.406 2.515 1.00 91.69 187 ARG A C 1
ATOM 1561 O O . ARG A 1 187 ? -3.850 15.402 3.144 1.00 91.69 187 ARG A O 1
ATOM 1568 N N . ILE A 1 188 ? -3.520 13.251 2.633 1.00 90.94 188 ILE A N 1
ATOM 1569 C CA . ILE A 1 188 ? -2.305 13.101 3.448 1.00 90.94 188 ILE A CA 1
ATOM 1570 C C . ILE A 1 188 ? -1.017 13.173 2.615 1.00 90.94 188 ILE A C 1
ATOM 1572 O O . ILE A 1 188 ? 0.063 13.264 3.195 1.00 90.94 188 ILE A O 1
ATOM 1576 N N . LEU A 1 189 ? -1.128 13.101 1.282 1.00 86.31 189 LEU A N 1
ATOM 1577 C CA . LEU A 1 189 ? -0.016 13.219 0.331 1.00 86.31 189 LEU A CA 1
ATOM 1578 C C . LEU A 1 189 ? 0.169 14.644 -0.221 1.00 86.31 189 LEU A C 1
ATOM 1580 O O . LEU A 1 189 ? 1.238 14.932 -0.756 1.00 86.31 189 LEU A O 1
ATOM 1584 N N . TYR A 1 190 ? -0.850 15.501 -0.107 1.00 73.44 190 TYR A N 1
ATOM 1585 C CA . TYR A 1 190 ? -0.859 16.899 -0.555 1.00 73.44 190 TYR A CA 1
ATOM 1586 C C . TYR A 1 190 ? -1.116 17.857 0.620 1.00 73.44 190 TYR A C 1
ATOM 1588 O O . TYR A 1 190 ? -0.754 19.042 0.478 1.00 73.44 190 TYR A O 1
#

Sequence (190 aa):
MANLYDTTLEITKKYGFQQYEVSNFQRNEKYSRHNYGYWSGLDYLGIGIGPGAHGRLTDSKIGMRFRTIRRLYPEDWMSQCEETGEGQYEQINLDDVKKELVLFGLRTKIGIPRTRFRKYSPNQELEKYLNMEQIKSFIKDGFLIWENRSVRYDNEWMLNDFREEMQDGGLRPTEKGLAVIDEIVPRILY

InterPro domains:
  IPR034505 Anaerobic coproporphyrinogen-III oxidase [PTHR13932] (2-189)
  IPR058240 Radical SAM superfamily [SSF102114] (2-155)

Foldseek 3Di:
DVPVVVVCCVVCVVVQWDDFFLPDTDHPLDDDPVLCCQLQLHWDDQPPPAAQGWTWDQDPVVRWIKIFGAHNDRVRRVVCCVPPVGTDIDTDDLLNSLLSNQLSQQRGQQGHFQQSSCSSVVPDGPCRQWDVVLVVVCVVVQFKDFDQAQDPPVGPNDPPVVSVRRGRTGMYTDPNNSNCVVVSSVNTRD

Mean predicted aligned error: 9.33 Å

Nearest PDB structures (foldseek):
  6no0-assembly1_A  TM=3.805E-01  e=4.769E+00  Blastocystis sp. ATCC 50177/Nand II
  4c7p-assembly1_A  TM=2.602E-01  e=3.111E+00  Legionella pneumophila subsp. pneumophila str. Philadelphia 1

Second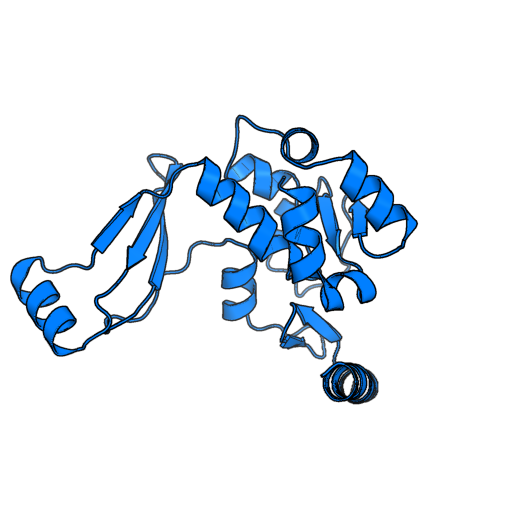ary structure (DSSP, 8-state):
-HHHHHHHHHHHHHTT-EEEETTEEEBTTB--HHHHHHHTT--B----SSTT-EEEEEETTTTEEEEEE--SSHHHHHHHHHHHSS-EEEEPPHHHHHHHHHHHHHTBTT-EEHHHHHHH-TT--HHHHS-HHHHHHHHHTTSEEEE-S------TTS-HHHHHHGGG-EEEE-HHHHTTHHHHHHHHH-

Solvent-accessible surface area (backbone atoms only — not comparable to full-atom values): 10444 Å² total; per-residue (Å²): 118,66,67,64,55,54,50,48,54,54,53,39,43,75,74,58,31,43,73,50,35,76,88,46,66,23,48,93,74,50,68,60,67,65,63,50,36,59,37,64,61,47,71,38,80,35,88,39,101,45,51,51,24,55,26,32,45,62,44,85,89,79,72,46,44,32,38,37,45,32,43,66,47,60,68,61,28,51,52,39,39,72,74,69,71,51,70,50,75,43,77,54,53,68,68,58,52,53,51,48,40,53,59,32,9,36,44,24,58,75,17,38,28,48,48,54,48,33,75,78,34,76,93,51,56,68,73,78,64,37,36,59,70,50,47,52,50,37,34,74,74,54,25,36,45,80,38,85,48,49,68,80,70,93,52,92,64,60,56,68,77,53,58,65,29,34,51,62,11,28,46,21,32,31,79,69,17,40,77,48,34,83,73,48,50,61,58,28,68,104

pLDDT: mean 77.98, std 12.5, range [35.44, 94.75]